Protein AF-K1U0Q7-F1 (afdb_monomer_lite)

pLDDT: mean 71.83, std 17.43, range [23.73, 96.56]

Sequence (225 aa):
GIDSLNDSNLQSLHVEKMANEKNAYIVHLQMDTTHIQRLYTLAKQDGKMKIYAIGKRKHPMIFRNDTLRIADCPKSHSGYYHWHGFTISNYYSIADSMIIKPNYRVAVLTPYFENTAAEPLIYSDRLLVVEYKNRKWVYNNVISNQKYLAGWTPYETLVKPWEDAPDDFLERSDFLLSYSAGMGYKIYYTLGVKAIENELYLTGYKWEEHDSGLLFRKQIIQEYD

Foldseek 3Di:
DPDDPPDPPCPQWDWDDDPPDQQFIKTWGDDDVDTDIQGWRFHDDPQFTFTAADDPDPAQWDDDPLEIDGHVDDPVFQAFDDDLSHTYGSQWDFPAKDDLDVQKIKTKIAGDDDPPDPDDDRDHFIWIWITHPNDIDIHGSPKDNDDDDPPAFQIWYKAAQDPPDPPALSNVASIKGKGWDDDQKIKIKIWGWHDDRPTITTQWMKIWIAGNVNPDIDIDIDGGD

Radius of gyration: 18.74 Å; chains: 1; bounding box: 42×56×53 Å

Organism: NCBI:txid408170

Secondary structure (DSSP, 8-state):
------------EEEEEPTTSTT-EEEEEEETTEEEEE--EEEEETTEEEEE---SS--SEEEETTEEEETT--GGG-SEEEETTEEEETTEEEEEEEEEETTEEEEEEEEP--TT-SSPPP---EEEEEEETTEEEEEEEEE------TT---S-EEEPPPTT--TTTTTT-SEEEEEEE-SSSEEEEEEEEEEETTEEEEEEEEEEEE-TTSS-EEEEEEE--

Structure (mmCIF, N/CA/C/O backbone):
data_AF-K1U0Q7-F1
#
_entry.id   AF-K1U0Q7-F1
#
loop_
_atom_site.group_PDB
_atom_site.id
_atom_site.type_symbol
_atom_site.label_atom_id
_atom_site.label_alt_id
_atom_site.label_comp_id
_atom_site.label_asym_id
_atom_site.label_entity_id
_atom_site.label_seq_id
_atom_site.pdbx_PDB_ins_code
_atom_site.Cartn_x
_atom_site.Cartn_y
_atom_site.Cartn_z
_atom_site.occupancy
_atom_site.B_iso_or_equiv
_atom_site.auth_seq_id
_atom_site.auth_comp_id
_atom_site.auth_asym_id
_atom_site.auth_atom_id
_atom_site.pdbx_PDB_model_num
ATOM 1 N N . GLY A 1 1 ? 20.111 31.101 -33.564 1.00 35.62 1 GLY A N 1
ATOM 2 C CA . GLY A 1 1 ? 19.949 29.694 -33.944 1.00 35.62 1 GLY A CA 1
ATOM 3 C C . GLY A 1 1 ? 20.727 28.859 -32.968 1.00 35.62 1 GLY A C 1
ATOM 4 O O . GLY A 1 1 ? 21.941 28.810 -33.078 1.00 35.62 1 GLY A O 1
ATOM 5 N N . ILE A 1 2 ? 20.040 28.305 -31.977 1.00 26.02 2 ILE A N 1
ATOM 6 C CA . ILE A 1 2 ? 20.445 27.059 -31.335 1.00 26.02 2 ILE A CA 1
ATOM 7 C C . ILE A 1 2 ? 19.192 26.210 -31.444 1.00 26.02 2 ILE A C 1
ATOM 9 O O . ILE A 1 2 ? 18.129 26.594 -30.954 1.00 26.02 2 ILE A O 1
ATOM 13 N N . ASP A 1 3 ? 19.330 25.175 -32.255 1.00 23.73 3 ASP A N 1
ATOM 14 C CA . ASP A 1 3 ? 18.274 24.284 -32.670 1.00 23.73 3 ASP A CA 1
ATOM 15 C C . ASP A 1 3 ? 17.627 23.584 -31.479 1.00 23.73 3 ASP A C 1
ATOM 17 O O . ASP A 1 3 ? 18.260 23.208 -30.493 1.00 23.73 3 ASP A O 1
ATOM 21 N N . SER A 1 4 ? 16.321 23.431 -31.634 1.00 35.56 4 SER A N 1
ATOM 22 C CA . SER A 1 4 ? 15.452 22.476 -30.972 1.00 35.56 4 SER A CA 1
ATOM 23 C C . SER A 1 4 ? 16.155 21.191 -30.515 1.00 35.56 4 SER A C 1
ATOM 25 O O . SER A 1 4 ? 16.484 20.333 -31.328 1.00 35.56 4 SER A O 1
ATOM 27 N N . LEU A 1 5 ? 16.221 21.002 -29.198 1.00 28.33 5 LEU A N 1
ATOM 28 C CA . LEU A 1 5 ? 16.067 19.692 -28.557 1.00 28.33 5 LEU A CA 1
ATOM 29 C C . LEU A 1 5 ? 14.705 19.655 -27.845 1.00 28.33 5 LEU A C 1
ATOM 31 O O . LEU A 1 5 ? 14.578 19.355 -26.663 1.00 28.33 5 LEU A O 1
ATOM 35 N N . ASN A 1 6 ? 13.669 20.003 -28.613 1.00 31.41 6 ASN A N 1
ATOM 36 C CA . ASN A 1 6 ? 12.338 19.441 -28.441 1.00 31.41 6 ASN A CA 1
ATOM 37 C C . ASN A 1 6 ? 12.409 18.005 -28.962 1.00 31.41 6 ASN A C 1
ATOM 39 O O . ASN A 1 6 ? 12.216 17.798 -30.154 1.00 31.41 6 ASN A O 1
ATOM 43 N N . ASP A 1 7 ? 12.726 17.041 -28.100 1.00 28.83 7 ASP A N 1
ATOM 44 C CA . ASP A 1 7 ? 12.350 15.644 -28.356 1.00 28.83 7 ASP A CA 1
ATOM 45 C C . ASP A 1 7 ? 12.360 14.786 -27.081 1.00 28.83 7 ASP A C 1
ATOM 47 O O . ASP A 1 7 ? 12.918 13.693 -27.021 1.00 28.83 7 ASP A O 1
ATOM 51 N N . SER A 1 8 ? 11.701 15.262 -26.021 1.00 34.50 8 SER A N 1
ATOM 52 C CA . SER A 1 8 ? 11.203 14.356 -24.983 1.00 34.50 8 SER A CA 1
ATOM 53 C C . SER A 1 8 ? 9.678 14.285 -25.055 1.00 34.50 8 SER A C 1
ATOM 55 O O . SER A 1 8 ? 8.948 14.857 -24.253 1.00 34.50 8 SER A O 1
ATOM 57 N N . ASN A 1 9 ? 9.178 13.486 -26.003 1.00 38.78 9 ASN A N 1
ATOM 58 C CA . ASN A 1 9 ? 7.791 12.990 -26.044 1.00 38.78 9 ASN A CA 1
ATOM 59 C C . ASN A 1 9 ? 7.430 12.080 -24.842 1.00 38.78 9 ASN A C 1
ATOM 61 O O . ASN A 1 9 ? 6.477 11.307 -24.894 1.00 38.78 9 ASN A O 1
ATOM 65 N N . LEU A 1 10 ? 8.183 12.153 -23.743 1.00 42.28 10 LEU A N 1
ATOM 66 C CA . LEU A 1 10 ? 7.942 11.430 -22.505 1.00 42.28 10 LEU A CA 1
ATOM 67 C C . LEU A 1 10 ? 7.221 12.372 -21.541 1.00 42.28 10 LEU A C 1
ATOM 69 O O . LEU A 1 10 ? 7.814 12.952 -20.630 1.00 42.28 10 LEU A O 1
ATOM 73 N N . GLN A 1 11 ? 5.908 12.521 -21.731 1.00 46.50 11 GLN A N 1
ATOM 74 C CA . GLN A 1 11 ? 5.034 12.900 -20.622 1.00 46.50 11 GLN A CA 1
ATOM 75 C C . GLN A 1 11 ? 5.031 11.722 -19.637 1.00 46.50 11 GLN A C 1
ATOM 77 O O . GLN A 1 11 ? 4.173 10.848 -19.677 1.00 46.50 11 GLN A O 1
ATOM 82 N N . SER A 1 12 ? 6.069 11.653 -18.804 1.00 51.06 12 SER A N 1
ATOM 83 C CA . SER A 1 12 ? 6.354 10.509 -17.937 1.00 51.06 12 SER A CA 1
ATOM 84 C C . SER A 1 12 ? 5.309 10.299 -16.843 1.00 51.06 12 SER A C 1
ATOM 86 O O . SER A 1 12 ? 5.204 9.186 -16.343 1.00 51.06 12 SER A O 1
ATOM 88 N N . LEU A 1 13 ? 4.481 11.303 -16.527 1.00 47.97 13 LEU A N 1
ATOM 89 C CA . LEU A 1 13 ? 3.370 11.192 -15.586 1.00 47.97 13 LEU A CA 1
ATOM 90 C C . LEU A 1 13 ? 2.148 11.979 -16.079 1.00 47.97 13 LEU A C 1
ATOM 92 O O . LEU A 1 13 ? 2.245 13.183 -16.317 1.00 47.97 13 LEU A O 1
ATOM 96 N N . HIS A 1 14 ? 0.995 11.320 -16.176 1.00 54.41 14 HIS A N 1
ATOM 97 C CA . HIS A 1 14 ? -0.295 11.956 -16.457 1.00 54.41 14 HIS A CA 1
ATOM 98 C C . HIS A 1 14 ? -1.361 11.394 -15.517 1.00 54.41 14 HIS A C 1
ATOM 100 O O . HIS A 1 14 ? -1.514 10.181 -15.411 1.00 54.41 14 HIS A O 1
ATOM 106 N N . VAL A 1 15 ? -2.097 12.267 -14.827 1.00 52.25 15 VAL A N 1
ATOM 107 C CA . VAL A 1 15 ? -3.235 11.862 -13.996 1.00 52.25 15 VAL A CA 1
ATOM 108 C C . VAL A 1 15 ? -4.517 12.107 -14.781 1.00 52.25 15 VAL A C 1
ATOM 110 O O . VAL A 1 15 ? -4.960 13.245 -14.923 1.00 52.25 15 VAL A O 1
ATOM 113 N N . GLU A 1 16 ? -5.120 11.038 -15.291 1.00 59.53 16 GLU A N 1
ATOM 114 C CA . GLU A 1 16 ? -6.375 11.107 -16.031 1.00 59.53 16 GLU A CA 1
ATOM 115 C C . GLU A 1 16 ? -7.554 10.944 -15.078 1.00 59.53 16 GLU A C 1
ATOM 117 O O . GLU A 1 16 ? -7.636 9.962 -14.343 1.00 59.53 16 GLU A O 1
ATOM 122 N N . LYS A 1 17 ? -8.519 11.863 -15.109 1.00 57.16 17 LYS A N 1
ATOM 123 C CA . LYS A 1 17 ? -9.823 11.622 -14.483 1.00 57.16 17 LYS A CA 1
ATOM 124 C C . LYS A 1 17 ? -10.652 10.726 -15.404 1.00 57.16 17 LYS A C 1
ATOM 126 O O . LYS A 1 17 ? -10.928 11.110 -16.536 1.00 57.16 17 LYS A O 1
ATOM 131 N N . MET A 1 18 ? -11.114 9.577 -14.915 1.00 52.91 18 MET A N 1
ATOM 132 C CA . MET A 1 18 ? -11.919 8.661 -15.727 1.00 52.91 18 MET A CA 1
ATOM 133 C C . MET A 1 18 ? -13.269 9.297 -16.084 1.00 52.91 18 MET A C 1
ATOM 135 O O . MET A 1 18 ? -14.064 9.626 -15.203 1.00 52.91 18 MET A O 1
ATOM 139 N N . ALA A 1 19 ? -13.556 9.422 -17.382 1.00 47.91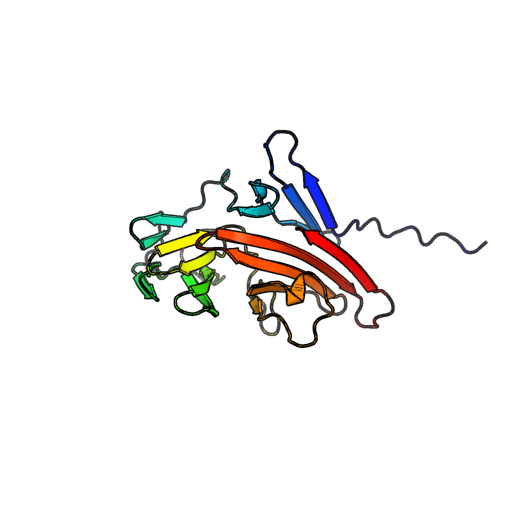 19 ALA A N 1
ATOM 140 C CA . ALA A 1 19 ? -14.749 10.110 -17.889 1.00 47.91 19 ALA A CA 1
ATOM 141 C C . ALA A 1 19 ? -16.085 9.532 -17.372 1.00 47.91 19 ALA A C 1
ATOM 143 O O . ALA A 1 19 ? -17.059 10.267 -17.227 1.00 47.91 19 ALA A O 1
ATOM 144 N N . ASN A 1 20 ? -16.122 8.233 -17.051 1.00 50.88 20 ASN A N 1
ATOM 145 C CA . ASN A 1 20 ? -17.347 7.494 -16.717 1.00 50.88 20 ASN A CA 1
ATOM 146 C C . ASN A 1 20 ? -17.413 7.008 -15.260 1.00 50.88 20 ASN A C 1
ATOM 148 O O . ASN A 1 20 ? -18.291 6.216 -14.916 1.00 50.88 20 ASN A O 1
ATOM 152 N N . GLU A 1 21 ? -16.493 7.448 -14.397 1.00 49.84 21 GLU A N 1
ATOM 153 C CA . GLU A 1 21 ? -16.502 7.091 -12.979 1.00 49.84 21 GLU A CA 1
ATOM 154 C C . GLU A 1 21 ? -16.437 8.331 -12.097 1.00 49.84 21 GLU A C 1
ATOM 156 O O . GLU A 1 21 ? -15.541 9.172 -12.199 1.00 49.84 21 GLU A O 1
ATOM 161 N N . LYS A 1 22 ? -17.414 8.444 -11.194 1.00 49.00 22 LYS A N 1
ATOM 162 C CA . LYS A 1 22 ? -17.439 9.518 -10.210 1.00 49.00 22 LYS A CA 1
ATOM 163 C C . LYS A 1 22 ? -16.261 9.307 -9.259 1.00 49.00 22 LYS A C 1
ATOM 165 O O . LYS A 1 22 ? -16.305 8.416 -8.420 1.00 49.00 22 LYS A O 1
ATOM 170 N N . ASN A 1 23 ? -15.251 10.166 -9.381 1.00 53.34 23 ASN A N 1
ATOM 171 C CA . ASN A 1 23 ? -14.068 10.212 -8.521 1.00 53.34 23 ASN A CA 1
ATOM 172 C C . ASN A 1 23 ? -13.065 9.056 -8.721 1.00 53.34 23 ASN A C 1
ATOM 174 O O . ASN A 1 23 ? -12.490 8.584 -7.747 1.00 53.34 23 ASN A O 1
ATOM 178 N N . ALA A 1 24 ? -12.844 8.600 -9.957 1.00 49.47 24 ALA A N 1
ATOM 179 C CA . ALA A 1 24 ? -11.727 7.704 -10.270 1.00 49.47 24 ALA A CA 1
ATOM 180 C C . ALA A 1 24 ? -10.663 8.429 -11.103 1.00 49.47 24 ALA A C 1
ATOM 182 O O . ALA A 1 24 ? -10.991 9.202 -12.010 1.00 49.47 24 ALA A O 1
ATOM 183 N N . TYR A 1 25 ? -9.397 8.166 -10.786 1.00 55.91 25 TYR A N 1
ATOM 184 C CA . TYR A 1 25 ? -8.238 8.727 -11.472 1.00 55.91 25 TYR A CA 1
ATOM 185 C C . TYR A 1 25 ? -7.301 7.592 -11.907 1.00 55.91 25 TYR A C 1
ATOM 187 O O . TYR A 1 25 ? -7.254 6.541 -11.273 1.00 55.91 25 TYR A O 1
ATOM 195 N N . ILE A 1 26 ? -6.574 7.786 -13.002 1.00 55.12 26 ILE A N 1
ATOM 196 C CA . ILE A 1 26 ? -5.540 6.873 -13.493 1.00 55.12 26 ILE A CA 1
ATOM 197 C C . ILE A 1 26 ? -4.227 7.631 -13.479 1.00 55.12 26 ILE A C 1
ATOM 199 O O . ILE A 1 26 ? -4.137 8.713 -14.048 1.00 55.12 26 ILE A O 1
ATOM 203 N N . VAL A 1 27 ? -3.202 7.060 -12.856 1.00 55.34 27 VAL A N 1
ATOM 204 C CA . VAL A 1 27 ? -1.846 7.594 -12.920 1.00 55.34 27 VAL A CA 1
ATOM 205 C C . VAL A 1 27 ? -1.110 6.850 -14.033 1.00 55.34 27 VAL A C 1
ATOM 207 O O . VAL A 1 27 ? -0.694 5.701 -13.899 1.00 55.34 27 VAL A O 1
ATOM 210 N N . HIS A 1 28 ? -0.981 7.490 -15.183 1.00 52.41 28 HIS A N 1
ATOM 211 C CA . HIS A 1 28 ? -0.201 6.990 -16.304 1.00 52.41 28 HIS A CA 1
ATOM 212 C C . HIS A 1 28 ? 1.269 7.292 -16.047 1.00 52.41 28 HIS A C 1
ATOM 214 O O . HIS A 1 28 ? 1.620 8.454 -15.868 1.00 52.41 28 HIS A O 1
ATOM 220 N N . LEU A 1 29 ? 2.114 6.264 -16.044 1.00 51.25 29 LEU A N 1
ATOM 221 C CA . LEU A 1 29 ? 3.563 6.379 -15.938 1.00 51.25 29 LEU A CA 1
ATOM 222 C C . LEU A 1 29 ? 4.184 5.902 -17.255 1.00 51.25 29 LEU A C 1
ATOM 224 O O . LEU A 1 29 ? 4.090 4.729 -17.598 1.00 51.25 29 LEU A O 1
ATOM 228 N N . GLN A 1 30 ? 4.839 6.772 -18.013 1.00 45.97 30 GLN A N 1
ATOM 229 C CA . GLN A 1 30 ? 5.584 6.332 -19.195 1.00 45.97 30 GLN A CA 1
ATOM 230 C C . GLN A 1 30 ? 7.070 6.247 -18.858 1.00 45.97 30 GLN A C 1
ATOM 232 O O . GLN A 1 30 ? 7.735 7.268 -18.697 1.00 45.97 30 GLN A O 1
ATOM 237 N N . MET A 1 31 ? 7.574 5.018 -18.739 1.00 46.53 31 MET A N 1
ATOM 238 C CA . MET A 1 31 ? 9.003 4.740 -18.643 1.00 46.53 31 MET A CA 1
ATOM 239 C C . MET A 1 31 ? 9.456 4.366 -20.051 1.00 46.53 31 MET A C 1
ATOM 241 O O . MET A 1 31 ? 9.052 3.321 -20.533 1.00 46.53 31 MET A O 1
ATOM 245 N N . ASP A 1 32 ? 10.232 5.206 -20.738 1.00 50.44 32 ASP A N 1
ATOM 246 C CA . ASP A 1 32 ? 10.725 4.923 -22.100 1.00 50.44 32 ASP A CA 1
ATOM 247 C C . ASP A 1 32 ? 9.620 4.566 -23.142 1.00 50.44 32 ASP A C 1
ATOM 249 O O . ASP A 1 32 ? 8.553 5.187 -23.190 1.00 50.44 32 ASP A O 1
ATOM 253 N N . THR A 1 33 ? 9.874 3.592 -24.023 1.00 43.25 33 THR A N 1
ATOM 254 C CA . THR A 1 33 ? 8.873 2.969 -24.910 1.00 43.25 33 THR A CA 1
ATOM 255 C C . THR A 1 33 ? 7.816 2.145 -24.158 1.00 43.25 33 THR A C 1
ATOM 257 O O . THR A 1 33 ? 6.810 1.745 -24.745 1.00 43.25 33 THR A O 1
ATOM 260 N N . THR A 1 34 ? 8.023 1.889 -22.865 1.00 40.72 34 THR A N 1
ATOM 261 C CA . THR A 1 34 ? 7.172 1.053 -22.017 1.00 40.72 34 THR A CA 1
ATOM 262 C C . THR A 1 34 ? 6.152 1.905 -21.255 1.00 40.72 34 THR A C 1
ATOM 264 O O . THR A 1 34 ? 6.418 2.504 -20.212 1.00 40.72 34 THR A O 1
ATOM 267 N N . HIS A 1 35 ? 4.914 1.942 -21.746 1.00 47.19 35 HIS A N 1
ATOM 268 C CA . HIS A 1 35 ? 3.831 2.606 -21.023 1.00 47.19 35 HIS A CA 1
ATOM 269 C C . HIS A 1 35 ? 3.361 1.745 -19.838 1.00 47.19 35 HIS A C 1
ATOM 271 O O . HIS A 1 35 ? 2.817 0.653 -20.012 1.00 47.19 35 HIS A O 1
ATOM 277 N N . ILE A 1 36 ? 3.554 2.247 -18.622 1.00 49.25 36 ILE A N 1
ATOM 278 C CA . ILE A 1 36 ? 3.149 1.617 -17.369 1.00 49.25 36 ILE A CA 1
ATOM 279 C C . ILE A 1 36 ? 1.944 2.373 -16.803 1.00 49.25 36 ILE A C 1
ATOM 281 O O . ILE A 1 36 ? 2.046 3.474 -16.282 1.00 49.25 36 ILE A O 1
ATOM 285 N N . GLN A 1 37 ? 0.765 1.766 -16.829 1.00 47.22 37 GLN A N 1
ATOM 286 C CA . GLN A 1 37 ? -0.403 2.358 -16.172 1.00 47.22 37 GLN A CA 1
ATOM 287 C C . GLN A 1 37 ? -0.454 1.916 -14.708 1.00 47.22 37 GLN A C 1
ATOM 289 O O . GLN A 1 37 ? -0.397 0.719 -14.406 1.00 47.22 37 GLN A O 1
ATOM 294 N N . ARG A 1 38 ? -0.543 2.884 -13.792 1.00 55.19 38 ARG A N 1
ATOM 295 C CA . ARG A 1 38 ? -0.765 2.663 -12.360 1.00 55.19 38 ARG A CA 1
ATOM 296 C C . ARG A 1 38 ? -2.143 3.195 -11.994 1.00 55.19 38 ARG A C 1
ATOM 298 O O . ARG A 1 38 ? -2.456 4.373 -12.121 1.00 55.19 38 ARG A O 1
ATOM 305 N N . LEU A 1 39 ? -3.010 2.288 -11.581 1.00 46.75 39 LEU A N 1
ATOM 306 C CA . LEU A 1 39 ? -4.408 2.596 -11.340 1.00 46.75 39 LEU A CA 1
ATOM 307 C C . LEU A 1 39 ? -4.589 2.838 -9.832 1.00 46.75 39 LEU A C 1
ATOM 309 O O . LEU A 1 39 ? -4.725 1.883 -9.075 1.00 46.75 39 LEU A O 1
ATOM 313 N N . TYR A 1 40 ? -4.576 4.101 -9.399 1.00 53.91 40 TYR A N 1
ATOM 314 C CA . TYR A 1 40 ? -4.919 4.494 -8.027 1.00 53.91 40 TYR A CA 1
ATOM 315 C C . TYR A 1 40 ? -6.283 5.187 -8.036 1.00 53.91 40 TYR A C 1
ATOM 317 O O . TYR A 1 40 ? -6.398 6.265 -8.615 1.00 53.91 40 TYR A O 1
ATOM 325 N N . THR A 1 41 ? -7.313 4.640 -7.375 1.00 54.81 41 THR A N 1
ATOM 326 C CA . THR A 1 41 ? -8.570 5.396 -7.246 1.00 54.81 41 THR A CA 1
ATOM 327 C C . THR A 1 41 ? -8.452 6.298 -6.053 1.00 54.81 41 THR A C 1
ATOM 329 O O . THR A 1 41 ? -8.434 5.865 -4.902 1.00 54.81 41 THR A O 1
ATOM 332 N N . LEU A 1 42 ? -8.403 7.582 -6.361 1.00 60.81 42 LEU A N 1
ATOM 333 C CA . LEU A 1 42 ? -8.485 8.631 -5.377 1.00 60.81 42 LEU A CA 1
ATOM 334 C C . LEU A 1 42 ? -9.901 9.172 -5.431 1.00 60.81 42 LEU A C 1
ATOM 336 O O . LEU A 1 42 ? -10.256 9.837 -6.400 1.00 60.81 42 LEU A O 1
ATOM 340 N N . ALA A 1 43 ? -10.712 8.907 -4.411 1.00 59.69 43 ALA A N 1
ATOM 341 C CA . ALA A 1 43 ? -12.021 9.539 -4.343 1.00 59.69 43 ALA A CA 1
ATOM 342 C C . ALA A 1 43 ? -12.066 10.592 -3.248 1.00 59.69 43 ALA A C 1
ATOM 344 O O . ALA A 1 43 ? -11.621 10.381 -2.120 1.00 59.69 43 ALA A O 1
ATOM 345 N N . LYS A 1 44 ? -12.604 11.755 -3.617 1.00 59.50 44 LYS A N 1
ATOM 346 C CA . LYS A 1 44 ? -12.850 12.839 -2.680 1.00 59.50 44 LYS A CA 1
ATOM 347 C C . LYS A 1 44 ? -14.077 12.484 -1.846 1.00 59.50 44 LYS A C 1
ATOM 349 O O . LYS A 1 44 ? -15.173 12.359 -2.399 1.00 59.50 44 LYS A O 1
ATOM 354 N N . GLN A 1 45 ? -13.896 12.341 -0.540 1.00 55.66 45 GLN A N 1
ATOM 355 C CA . GLN A 1 45 ? -14.977 12.177 0.425 1.00 55.66 45 GLN A CA 1
ATOM 356 C C . GLN A 1 45 ? -14.810 13.226 1.525 1.00 55.66 45 GLN A C 1
ATOM 358 O O . GLN A 1 45 ? -13.724 13.377 2.077 1.00 55.66 45 GLN A O 1
ATOM 363 N N . ASP A 1 46 ? -15.877 13.977 1.806 1.00 60.19 46 ASP A N 1
ATOM 364 C CA . ASP A 1 46 ? -15.911 14.997 2.865 1.00 60.19 46 ASP A CA 1
ATOM 365 C C . ASP A 1 46 ? -14.769 16.026 2.770 1.00 60.19 46 ASP A C 1
ATOM 367 O O . ASP A 1 46 ? -14.184 16.444 3.762 1.00 60.19 46 ASP A O 1
ATOM 371 N N . GLY A 1 47 ? -14.421 16.422 1.541 1.00 61.94 47 GLY A N 1
ATOM 372 C CA . GLY A 1 47 ? -13.348 17.384 1.283 1.00 61.94 47 GLY A CA 1
ATOM 373 C C . GLY A 1 47 ? -11.950 16.774 1.154 1.00 61.94 47 GLY A C 1
ATOM 374 O O . GLY A 1 47 ? -11.096 17.433 0.571 1.00 61.94 47 GLY A O 1
ATOM 375 N N . LYS A 1 48 ? -11.745 15.517 1.569 1.00 64.44 48 LYS A N 1
ATOM 376 C CA . LYS A 1 48 ? -10.427 14.864 1.628 1.00 64.44 48 LYS A CA 1
ATOM 377 C C . LYS A 1 48 ? -10.255 13.790 0.564 1.00 64.44 48 LYS A C 1
ATOM 379 O O . LYS A 1 48 ? -11.214 13.104 0.201 1.00 64.44 48 LYS A O 1
ATOM 384 N N . MET A 1 49 ? -9.028 13.610 0.082 1.00 69.31 49 MET A N 1
ATOM 385 C CA . MET A 1 49 ? -8.709 12.539 -0.863 1.00 69.31 49 MET A CA 1
ATOM 386 C C . MET A 1 49 ? -8.467 11.230 -0.117 1.00 69.31 49 MET A C 1
ATOM 388 O O . MET A 1 49 ? -7.536 11.114 0.676 1.00 69.31 49 MET A O 1
ATOM 392 N N . LYS A 1 50 ? -9.299 10.225 -0.382 1.00 66.69 50 LYS A N 1
ATOM 393 C CA . LYS A 1 50 ? -9.136 8.872 0.155 1.00 66.69 50 LYS A CA 1
ATOM 394 C C . LYS A 1 50 ? -8.484 7.960 -0.868 1.00 66.69 50 LYS A C 1
ATOM 396 O O . LYS A 1 50 ? -8.797 8.027 -2.059 1.00 66.69 50 LYS A O 1
ATOM 401 N N . ILE A 1 51 ? -7.624 7.076 -0.376 1.00 66.44 51 ILE A N 1
ATOM 402 C CA . ILE A 1 51 ? -7.066 5.983 -1.169 1.00 66.44 51 ILE A CA 1
ATOM 403 C C . ILE A 1 51 ? -8.097 4.860 -1.181 1.00 66.44 51 ILE A C 1
ATOM 405 O O . ILE A 1 51 ? -8.361 4.248 -0.145 1.00 66.44 51 ILE A O 1
ATOM 409 N N . TYR A 1 52 ? -8.667 4.569 -2.346 1.00 60.72 52 TYR A N 1
ATOM 410 C CA . TYR A 1 52 ? -9.519 3.402 -2.520 1.00 60.72 52 TYR A CA 1
ATOM 411 C C . TYR A 1 52 ? -8.830 2.338 -3.359 1.00 60.72 52 TYR A C 1
ATOM 413 O O . TYR A 1 52 ? -8.171 2.600 -4.365 1.00 60.72 52 TYR A O 1
ATOM 421 N N . ALA A 1 53 ? -9.098 1.102 -2.960 1.00 53.12 53 ALA A N 1
ATOM 422 C CA . ALA A 1 53 ? -8.980 -0.060 -3.809 1.00 53.12 53 ALA A CA 1
ATOM 423 C C . ALA A 1 53 ? -9.810 0.112 -5.090 1.00 53.12 53 ALA A C 1
ATOM 425 O O . ALA A 1 53 ? -11.014 0.369 -5.025 1.00 53.12 53 ALA A O 1
ATOM 426 N N . ILE A 1 54 ? -9.197 -0.091 -6.256 1.00 41.66 54 ILE A N 1
ATOM 427 C CA . ILE A 1 54 ? -9.962 -0.216 -7.501 1.00 41.66 54 ILE A CA 1
ATOM 428 C C . ILE A 1 54 ? -10.496 -1.626 -7.631 1.00 41.66 54 ILE A C 1
ATOM 430 O O . ILE A 1 54 ? -9.739 -2.594 -7.561 1.00 41.66 54 ILE A O 1
ATOM 434 N N . GLY A 1 55 ? -11.793 -1.727 -7.910 1.00 41.44 55 GLY A N 1
ATOM 435 C CA . GLY A 1 55 ? -12.437 -2.963 -8.317 1.00 41.44 55 GLY A CA 1
ATOM 436 C C . GLY A 1 55 ? -13.317 -2.765 -9.545 1.00 41.44 55 GLY A C 1
ATOM 437 O O . GLY A 1 55 ? -14.518 -2.559 -9.416 1.00 41.44 55 GLY A O 1
ATOM 438 N N . LYS A 1 56 ? -12.741 -2.917 -10.743 1.00 40.28 56 LYS A N 1
ATOM 439 C CA . LYS A 1 56 ? -13.487 -3.438 -11.909 1.00 40.28 56 LYS A CA 1
ATOM 440 C C . LYS A 1 56 ? -12.869 -4.693 -12.522 1.00 40.28 56 LYS A C 1
ATOM 442 O O . LYS A 1 56 ? -13.521 -5.356 -13.323 1.00 40.28 56 LYS A O 1
ATOM 447 N N . ARG A 1 57 ? -11.655 -5.080 -12.117 1.00 50.22 57 ARG A N 1
ATOM 448 C CA . ARG A 1 57 ? -11.110 -6.408 -12.419 1.00 50.22 57 ARG A CA 1
ATOM 449 C C . ARG A 1 57 ? -11.451 -7.344 -11.265 1.00 50.22 57 ARG A C 1
ATOM 451 O O . ARG A 1 57 ? -11.283 -6.986 -10.103 1.00 50.22 57 ARG A O 1
ATOM 458 N N . LYS A 1 58 ? -11.963 -8.537 -11.579 1.00 55.94 58 LYS A N 1
ATOM 459 C CA . LYS A 1 58 ? -12.067 -9.617 -10.593 1.00 55.94 58 LYS A CA 1
ATOM 460 C C . LYS A 1 58 ? -10.644 -10.025 -10.223 1.00 55.94 58 LYS A C 1
ATOM 462 O O . LYS A 1 58 ? -9.994 -10.727 -10.990 1.00 55.94 58 LYS A O 1
ATOM 467 N N . HIS A 1 59 ? -10.166 -9.545 -9.082 1.00 69.31 59 HIS A N 1
ATOM 468 C CA . HIS A 1 59 ? -8.931 -10.039 -8.493 1.00 69.31 59 HIS A CA 1
ATOM 469 C C . HIS A 1 59 ? -9.224 -11.374 -7.794 1.00 69.31 59 HIS A C 1
ATOM 471 O O . HIS A 1 59 ? -10.317 -11.554 -7.252 1.00 69.31 59 HIS A O 1
ATOM 477 N N . PRO A 1 60 ? -8.276 -12.319 -7.798 1.00 80.12 60 PRO A N 1
ATOM 478 C CA . PRO A 1 60 ? -8.462 -13.625 -7.172 1.00 80.12 60 PRO A CA 1
ATOM 479 C C . PRO A 1 60 ? -8.481 -13.531 -5.638 1.00 80.12 60 PRO A C 1
ATOM 481 O O . PRO A 1 60 ? -8.900 -14.465 -4.962 1.00 80.12 60 PRO A O 1
ATOM 484 N N . MET A 1 61 ? -8.049 -12.405 -5.069 1.00 86.44 61 MET A N 1
ATOM 485 C CA . MET A 1 61 ? -8.063 -12.165 -3.632 1.00 86.44 61 MET A CA 1
ATOM 486 C C . MET A 1 61 ? -9.482 -11.964 -3.086 1.00 86.44 61 MET A C 1
ATOM 488 O O . MET A 1 61 ? -10.276 -11.194 -3.625 1.00 86.44 61 MET A O 1
ATOM 492 N N . ILE A 1 62 ? -9.779 -12.631 -1.969 1.00 88.50 62 ILE A N 1
ATOM 493 C CA . ILE A 1 62 ? -11.026 -12.489 -1.215 1.00 88.50 62 ILE A CA 1
ATOM 494 C C . ILE A 1 62 ? -10.677 -12.268 0.259 1.00 88.50 62 ILE A C 1
ATOM 496 O O . ILE A 1 62 ? -10.013 -13.100 0.876 1.00 88.50 62 ILE A O 1
ATOM 500 N N . PHE A 1 63 ? -11.190 -11.191 0.853 1.00 89.44 63 PHE A N 1
ATOM 501 C CA . PHE A 1 63 ? -11.084 -10.936 2.289 1.00 89.44 63 PHE A CA 1
ATOM 502 C C . PHE A 1 63 ? -12.449 -11.100 2.968 1.00 89.44 63 PHE A C 1
ATOM 504 O O . PHE A 1 63 ? -13.414 -10.428 2.605 1.00 89.44 63 PHE A O 1
ATOM 511 N N . ARG A 1 64 ? -12.558 -12.022 3.933 1.00 89.25 64 ARG A N 1
ATOM 512 C CA . ARG A 1 64 ? -13.798 -12.261 4.694 1.00 89.25 64 ARG A CA 1
ATOM 513 C C . ARG A 1 64 ? -13.483 -12.821 6.074 1.00 89.25 64 ARG A C 1
ATOM 515 O O . ARG A 1 64 ? -12.718 -13.775 6.162 1.00 89.25 64 ARG A O 1
ATOM 522 N N . ASN A 1 65 ? -14.147 -12.302 7.110 1.00 88.56 65 ASN A N 1
ATOM 523 C CA . ASN A 1 65 ? -13.990 -12.747 8.503 1.00 88.56 65 ASN A CA 1
ATOM 524 C C . ASN A 1 65 ? -12.507 -12.835 8.896 1.00 88.56 65 ASN A C 1
ATOM 526 O O . ASN A 1 65 ? -12.026 -13.895 9.286 1.00 88.56 65 ASN A O 1
ATOM 530 N N . ASP A 1 66 ? -11.769 -11.748 8.668 1.00 91.62 66 ASP A N 1
ATOM 531 C CA . ASP A 1 66 ? -10.332 -11.628 8.950 1.00 91.62 66 ASP A CA 1
ATOM 532 C C . ASP A 1 66 ? -9.411 -12.570 8.159 1.00 91.62 66 ASP A C 1
ATOM 534 O O . ASP A 1 66 ? -8.192 -12.550 8.334 1.00 91.62 66 ASP A O 1
ATOM 538 N N . THR A 1 67 ? -9.980 -13.362 7.248 1.00 94.19 67 THR A N 1
ATOM 539 C CA . THR A 1 67 ? -9.250 -14.308 6.414 1.00 94.19 67 THR A CA 1
ATOM 540 C C . THR A 1 67 ? -9.040 -13.740 5.019 1.00 94.19 67 THR A C 1
ATOM 542 O O . THR A 1 67 ? -10.005 -13.479 4.292 1.00 94.19 67 THR A O 1
ATOM 545 N N . LEU A 1 68 ? -7.776 -13.594 4.632 1.00 93.62 68 LEU A N 1
ATOM 546 C CA . LEU A 1 68 ? -7.338 -13.256 3.286 1.00 93.62 68 LEU A CA 1
ATOM 547 C C . LEU A 1 68 ? -7.028 -14.545 2.517 1.00 93.62 68 LEU A C 1
ATOM 549 O O . LEU A 1 68 ? -6.065 -15.244 2.832 1.00 93.62 68 LEU A O 1
ATOM 553 N N . ARG A 1 69 ? -7.830 -14.859 1.498 1.00 92.31 69 ARG A N 1
ATOM 554 C CA . ARG A 1 69 ? -7.662 -16.048 0.648 1.00 92.31 69 ARG A CA 1
ATOM 555 C C . ARG A 1 69 ? -7.438 -15.664 -0.811 1.00 92.31 69 ARG A C 1
ATOM 557 O O . ARG A 1 69 ? -7.835 -14.584 -1.239 1.00 92.31 69 ARG A O 1
ATOM 564 N N . ILE A 1 70 ? -6.882 -16.598 -1.571 1.00 89.06 70 ILE A N 1
ATOM 565 C CA . ILE A 1 70 ? -6.806 -16.550 -3.030 1.00 89.06 70 ILE A CA 1
ATOM 566 C C . ILE A 1 70 ? -7.773 -17.596 -3.596 1.00 89.06 70 ILE A C 1
ATOM 568 O O . ILE A 1 70 ? -7.737 -18.761 -3.195 1.00 89.06 70 ILE A O 1
ATOM 572 N N . ALA A 1 71 ? -8.670 -17.176 -4.486 1.00 87.00 71 ALA A N 1
ATOM 573 C CA . ALA A 1 71 ? -9.505 -18.069 -5.278 1.00 87.00 71 ALA A CA 1
ATOM 574 C C . ALA A 1 71 ? -8.611 -18.963 -6.142 1.00 87.00 71 ALA A C 1
ATOM 576 O O . ALA A 1 71 ? -7.640 -18.482 -6.716 1.00 87.00 71 ALA A O 1
ATOM 577 N N . ASP A 1 72 ? -8.934 -20.255 -6.190 1.00 85.25 72 ASP A N 1
ATOM 578 C CA . ASP A 1 72 ? -8.194 -21.272 -6.944 1.00 85.25 72 ASP A CA 1
ATOM 579 C C . ASP A 1 72 ? -6.702 -21.400 -6.572 1.00 85.25 72 ASP A C 1
ATOM 581 O O . ASP A 1 72 ? -5.910 -21.858 -7.388 1.00 85.25 72 ASP A O 1
ATOM 585 N N . CYS A 1 73 ? -6.323 -21.030 -5.335 1.00 85.94 73 CYS A N 1
ATOM 586 C CA . CYS A 1 73 ? -4.934 -21.024 -4.849 1.00 85.94 73 CYS A CA 1
ATOM 587 C C . CYS A 1 73 ? -4.158 -22.308 -5.224 1.00 85.94 73 CYS A C 1
ATOM 589 O O . CYS A 1 73 ? -4.660 -23.407 -4.949 1.00 85.94 73 CYS A O 1
ATOM 591 N N . PRO A 1 74 ? -2.933 -22.203 -5.785 1.00 84.44 74 PRO A N 1
ATOM 592 C CA . PRO A 1 74 ? -2.144 -23.369 -6.168 1.00 84.44 74 PRO A CA 1
ATOM 593 C C . PRO A 1 74 ? -1.860 -24.277 -4.968 1.00 84.44 74 PRO A C 1
ATOM 595 O O . PRO A 1 74 ? -1.670 -23.805 -3.843 1.00 84.44 74 PRO A O 1
ATOM 598 N N . LYS A 1 75 ? -1.800 -25.596 -5.190 1.00 85.69 75 LYS A N 1
ATOM 599 C CA . LYS A 1 75 ? -1.615 -26.574 -4.099 1.00 85.69 75 LYS A CA 1
ATOM 600 C C . LYS A 1 75 ? -0.295 -26.361 -3.368 1.00 85.69 75 LYS A C 1
ATOM 602 O O . LYS A 1 75 ? -0.255 -26.495 -2.142 1.00 85.69 75 LYS A O 1
ATOM 607 N N . SER A 1 76 ? 0.737 -25.968 -4.115 1.00 84.12 76 SER A N 1
ATOM 608 C CA . SER A 1 76 ? 2.056 -25.576 -3.601 1.00 84.12 76 SER A CA 1
ATOM 609 C C . SER A 1 76 ? 2.008 -24.456 -2.551 1.00 84.12 76 SER A C 1
ATOM 611 O O . SER A 1 76 ? 2.896 -24.379 -1.710 1.00 84.12 76 SER A O 1
ATOM 613 N N . HIS A 1 77 ? 0.951 -23.639 -2.554 1.00 85.44 77 HIS A N 1
ATOM 614 C CA . HIS A 1 77 ? 0.744 -22.500 -1.652 1.00 85.44 77 HIS A CA 1
ATOM 615 C C . HIS A 1 77 ? -0.546 -22.637 -0.834 1.00 85.44 77 HIS A C 1
ATOM 617 O O . HIS A 1 77 ? -1.117 -21.653 -0.353 1.00 85.44 77 HIS A O 1
ATOM 623 N N . SER A 1 78 ? -1.041 -23.866 -0.687 1.00 87.00 78 SER A N 1
ATOM 624 C CA . SER A 1 78 ? -2.211 -24.133 0.139 1.00 87.00 78 SER A CA 1
ATOM 625 C C . SER A 1 78 ? -1.930 -23.845 1.619 1.00 87.00 78 SER A C 1
ATOM 627 O O . SER A 1 78 ? -0.799 -23.923 2.105 1.00 87.00 78 SER A O 1
ATOM 629 N N . GLY A 1 79 ? -2.987 -23.485 2.346 1.00 93.44 79 GLY A N 1
ATOM 630 C CA . GLY A 1 79 ? -2.913 -23.161 3.767 1.00 93.44 79 GLY A CA 1
ATOM 631 C C . GLY A 1 79 ? -2.798 -21.668 4.065 1.00 93.44 79 GLY A C 1
ATOM 632 O O . GLY A 1 79 ? -2.922 -20.807 3.187 1.00 93.44 79 GLY A O 1
ATOM 633 N N . TYR A 1 80 ? -2.630 -21.388 5.354 1.00 96.56 80 TYR A N 1
ATOM 634 C CA . TYR A 1 80 ? -2.678 -20.048 5.917 1.00 96.56 80 TYR A CA 1
ATOM 635 C C . TYR A 1 80 ? -1.677 -19.905 7.062 1.00 96.56 80 TYR A C 1
ATOM 637 O O . TYR A 1 80 ? -1.419 -20.866 7.790 1.00 96.56 80 TYR A O 1
ATOM 645 N N . TYR A 1 81 ? -1.212 -18.680 7.277 1.00 96.38 81 TYR A N 1
ATOM 646 C CA . TYR A 1 81 ? -0.489 -18.262 8.471 1.00 96.38 81 TYR A CA 1
ATOM 647 C C . TYR A 1 81 ? -1.246 -17.142 9.191 1.00 96.38 81 TYR A C 1
ATOM 649 O O . TYR A 1 81 ? -2.159 -16.526 8.643 1.00 96.38 81 TYR A O 1
ATOM 657 N N . HIS A 1 82 ? -0.883 -16.886 10.445 1.00 95.38 82 HIS A N 1
ATOM 658 C CA . HIS A 1 82 ? -1.507 -15.841 11.252 1.00 95.38 82 HIS A CA 1
ATOM 659 C C . HIS A 1 82 ? -0.580 -14.641 11.387 1.00 95.38 82 HIS A C 1
ATOM 661 O O . HIS A 1 82 ? 0.606 -14.794 11.675 1.00 95.38 82 HIS A O 1
ATOM 667 N N . TRP A 1 83 ? -1.136 -13.444 11.232 1.00 93.50 83 TRP A N 1
ATOM 668 C CA . TRP A 1 83 ? -0.430 -12.193 11.484 1.00 93.50 83 TRP A CA 1
ATOM 669 C C . TRP A 1 83 ? -1.396 -11.178 12.082 1.00 93.50 83 TRP A C 1
ATOM 671 O O . TRP A 1 83 ? -2.354 -10.797 11.427 1.00 93.50 83 TRP A O 1
ATOM 681 N N . HIS A 1 84 ? -1.171 -10.769 13.333 1.00 87.94 84 HIS A N 1
ATOM 682 C CA . HIS A 1 84 ? -1.946 -9.724 14.022 1.00 87.94 84 HIS A CA 1
ATOM 683 C C . HIS A 1 84 ? -3.463 -9.758 13.755 1.00 87.94 84 HIS A C 1
ATOM 685 O O . HIS A 1 84 ? -4.057 -8.864 13.159 1.00 87.94 84 HIS A O 1
ATOM 691 N N . GLY A 1 85 ? -4.097 -10.858 14.167 1.00 85.44 85 GLY A N 1
ATOM 692 C CA . GLY A 1 85 ? -5.534 -11.065 14.007 1.00 85.44 85 GLY A CA 1
ATOM 693 C C . GLY A 1 85 ? -5.994 -11.357 12.573 1.00 85.44 85 GLY A C 1
ATOM 694 O O . GLY A 1 85 ? -7.164 -11.686 12.402 1.00 85.44 85 GLY A O 1
ATOM 695 N N . PHE A 1 86 ? -5.127 -11.269 11.563 1.00 93.88 86 PHE A N 1
ATOM 696 C CA . PHE A 1 86 ? -5.389 -11.789 10.224 1.00 93.88 86 PHE A CA 1
ATOM 697 C C . PHE A 1 86 ? -5.036 -13.273 10.133 1.00 93.88 86 PHE A C 1
ATOM 699 O O . PHE A 1 86 ? -4.032 -13.728 10.689 1.00 93.88 86 PHE A O 1
ATOM 706 N N . THR A 1 87 ? -5.818 -13.993 9.335 1.00 96.38 87 THR A N 1
ATOM 707 C CA . THR A 1 87 ? -5.457 -15.298 8.774 1.00 96.38 87 THR A CA 1
ATOM 708 C C . THR A 1 87 ? -5.149 -15.088 7.291 1.00 96.38 87 THR A C 1
ATOM 710 O O . THR A 1 87 ? -6.034 -14.735 6.514 1.00 96.38 87 THR A O 1
ATOM 713 N N . ILE A 1 88 ? -3.894 -15.245 6.881 1.00 96.12 88 ILE A N 1
ATOM 714 C CA . ILE A 1 88 ? -3.403 -14.873 5.549 1.00 96.12 88 ILE A CA 1
ATOM 715 C C . ILE A 1 88 ? -3.017 -16.123 4.769 1.00 96.12 88 ILE A C 1
ATOM 717 O O . ILE A 1 88 ? -2.326 -16.989 5.292 1.00 96.12 88 ILE A O 1
ATOM 721 N N . SER A 1 89 ? -3.469 -16.231 3.520 1.00 94.94 89 SER A N 1
ATOM 722 C CA . SER A 1 89 ? -3.068 -17.312 2.618 1.00 94.94 89 SER A CA 1
ATOM 723 C C . SER A 1 89 ? -1.553 -17.336 2.434 1.00 94.94 89 SER A C 1
ATOM 725 O O . SER A 1 89 ? -0.946 -16.294 2.196 1.00 94.94 89 SER A O 1
ATOM 727 N N . ASN A 1 90 ? -0.969 -18.537 2.440 1.00 92.88 90 ASN A N 1
ATOM 728 C CA . ASN A 1 90 ? 0.459 -18.754 2.170 1.00 92.88 90 ASN A CA 1
ATOM 729 C C . ASN A 1 90 ? 0.905 -18.265 0.777 1.00 92.88 90 ASN A C 1
ATOM 731 O O . ASN A 1 90 ? 2.098 -18.204 0.500 1.00 92.88 90 ASN A O 1
ATOM 735 N N . TYR A 1 91 ? -0.037 -17.899 -0.099 1.00 90.25 91 TYR A N 1
ATOM 736 C CA . TYR A 1 91 ? 0.256 -17.242 -1.371 1.00 90.25 91 TYR A CA 1
ATOM 737 C C . TYR A 1 91 ? 0.823 -15.824 -1.214 1.00 90.25 91 TYR A C 1
ATOM 739 O O . TYR A 1 91 ? 1.409 -15.285 -2.150 1.00 90.25 91 TYR A O 1
ATOM 747 N N . TYR A 1 92 ? 0.624 -15.205 -0.052 1.00 90.12 92 TYR A N 1
ATOM 748 C CA . TYR A 1 92 ? 1.182 -13.906 0.289 1.00 90.12 92 TYR A CA 1
ATOM 749 C C . TYR A 1 92 ? 2.304 -14.051 1.309 1.00 90.12 92 TYR A C 1
ATOM 751 O O . TYR A 1 92 ? 2.262 -14.911 2.184 1.00 90.12 92 TYR A O 1
ATOM 759 N N . SER A 1 93 ? 3.276 -13.151 1.238 1.00 89.06 93 SER A N 1
ATOM 760 C CA . SER A 1 93 ? 4.245 -12.917 2.302 1.00 89.06 93 SER A CA 1
ATOM 761 C C . SER A 1 93 ? 4.222 -11.451 2.718 1.00 89.06 93 SER A C 1
ATOM 763 O O . SER A 1 93 ? 3.818 -10.567 1.959 1.00 89.06 93 SER A O 1
ATOM 765 N N . ILE A 1 94 ? 4.634 -11.183 3.955 1.00 89.88 94 ILE A N 1
ATOM 766 C CA . ILE A 1 94 ? 4.784 -9.817 4.459 1.00 89.88 94 ILE A CA 1
ATOM 767 C C . ILE A 1 94 ? 6.093 -9.268 3.905 1.00 89.88 94 ILE A C 1
ATOM 769 O O . ILE A 1 94 ? 7.164 -9.740 4.277 1.00 89.88 94 ILE A O 1
ATOM 773 N N . ALA A 1 95 ? 5.997 -8.292 3.008 1.00 85.56 95 ALA A N 1
ATOM 774 C CA . ALA A 1 95 ? 7.156 -7.622 2.431 1.00 85.56 95 ALA A CA 1
ATOM 775 C C . ALA A 1 95 ? 7.699 -6.532 3.361 1.00 85.56 95 ALA A C 1
ATOM 777 O O . ALA A 1 95 ? 8.907 -6.327 3.427 1.00 85.56 95 ALA A O 1
ATOM 778 N N . ASP A 1 96 ? 6.801 -5.833 4.055 1.00 87.69 96 ASP A N 1
ATOM 779 C CA . ASP A 1 96 ? 7.132 -4.754 4.980 1.00 87.69 96 ASP A CA 1
ATOM 780 C C . ASP A 1 96 ? 5.994 -4.567 5.994 1.00 87.69 96 ASP A C 1
ATOM 782 O O . ASP A 1 96 ? 4.835 -4.872 5.694 1.00 87.69 96 ASP A O 1
ATOM 786 N N . SER A 1 97 ? 6.298 -4.075 7.195 1.00 92.25 97 SER A N 1
ATOM 787 C CA . SER A 1 97 ? 5.282 -3.775 8.206 1.00 92.25 97 SER A CA 1
ATOM 788 C C . SER A 1 97 ? 5.731 -2.708 9.194 1.00 92.25 97 SER A C 1
ATOM 790 O O . SER A 1 97 ? 6.904 -2.604 9.543 1.00 92.25 97 SER A O 1
ATOM 792 N N . MET A 1 98 ? 4.767 -1.941 9.691 1.00 91.75 98 MET A N 1
ATOM 793 C CA . MET A 1 98 ? 5.011 -0.795 10.551 1.00 91.75 98 MET A CA 1
ATOM 794 C C . MET A 1 98 ? 3.886 -0.614 11.567 1.00 91.75 98 MET A C 1
ATOM 796 O O . MET A 1 98 ? 2.704 -0.762 11.257 1.00 91.75 98 MET A O 1
ATOM 800 N N . ILE A 1 99 ? 4.258 -0.225 12.786 1.00 92.12 99 ILE A N 1
ATOM 801 C CA . ILE A 1 99 ? 3.328 0.338 13.768 1.00 92.12 99 ILE A CA 1
ATOM 802 C C . ILE A 1 99 ? 3.391 1.860 13.627 1.00 92.12 99 ILE A C 1
ATOM 804 O O . ILE A 1 99 ? 4.439 2.445 13.903 1.00 92.12 99 ILE A O 1
ATOM 808 N N . ILE A 1 100 ? 2.295 2.488 13.190 1.00 89.00 100 ILE A N 1
ATOM 809 C CA . ILE A 1 100 ? 2.245 3.949 12.979 1.00 89.00 100 ILE A CA 1
ATOM 810 C C . ILE A 1 100 ? 1.784 4.700 14.237 1.00 89.00 100 ILE A C 1
ATOM 812 O O . ILE A 1 100 ? 2.243 5.801 14.505 1.00 89.00 100 ILE A O 1
ATOM 816 N N . LYS A 1 101 ? 0.913 4.089 15.052 1.00 87.12 101 LYS A N 1
ATOM 817 C CA . LYS A 1 101 ? 0.479 4.591 16.371 1.00 87.12 101 LYS A CA 1
ATOM 818 C C . LYS A 1 101 ? -0.025 3.434 17.242 1.00 87.12 101 LYS A C 1
ATOM 820 O O . LYS A 1 101 ? -0.205 2.329 16.720 1.00 87.12 101 LYS A O 1
ATOM 825 N N . PRO A 1 102 ? -0.260 3.626 18.556 1.00 87.44 102 PRO A N 1
ATOM 826 C CA . PRO A 1 102 ? -0.759 2.555 19.414 1.00 87.44 102 PRO A CA 1
ATOM 827 C C . PRO A 1 102 ? -2.012 1.890 18.831 1.00 87.44 102 PRO A C 1
ATOM 829 O O . PRO A 1 102 ? -2.976 2.564 18.465 1.00 87.44 102 PRO A O 1
ATOM 832 N N . ASN A 1 103 ? -1.991 0.557 18.750 1.00 86.69 103 ASN A N 1
ATOM 833 C CA . ASN A 1 103 ? -3.048 -0.266 18.148 1.00 86.69 103 ASN A CA 1
ATOM 834 C C . ASN A 1 103 ? -3.330 0.021 16.667 1.00 86.69 103 ASN A C 1
ATOM 836 O O . ASN A 1 103 ? -4.442 -0.258 16.218 1.00 86.69 103 ASN A O 1
ATOM 840 N N . TYR A 1 104 ? -2.362 0.575 15.934 1.00 90.75 104 TYR A N 1
ATOM 841 C CA . TYR A 1 104 ? -2.450 0.801 14.497 1.00 90.75 104 TYR A CA 1
ATOM 842 C C . TYR A 1 104 ? -1.234 0.210 13.790 1.00 90.75 104 TYR A C 1
ATOM 844 O O . TYR A 1 104 ? -0.115 0.721 13.912 1.00 90.75 104 TYR A O 1
ATOM 852 N N . ARG A 1 105 ? -1.466 -0.858 13.029 1.00 92.56 105 ARG A N 1
ATOM 853 C CA . ARG A 1 105 ? -0.444 -1.523 12.221 1.00 92.56 105 ARG A CA 1
ATOM 854 C C . ARG A 1 105 ? -0.804 -1.448 10.754 1.00 92.56 105 ARG A C 1
ATOM 856 O O . ARG A 1 105 ? -1.969 -1.576 10.386 1.00 92.56 105 ARG A O 1
ATOM 863 N N . VAL A 1 106 ? 0.216 -1.282 9.933 1.00 91.81 106 VAL A N 1
ATOM 864 C CA . VAL A 1 106 ? 0.121 -1.357 8.481 1.00 91.81 106 VAL A CA 1
ATOM 865 C C . VAL A 1 106 ? 1.144 -2.365 7.981 1.00 91.81 106 VAL A C 1
ATOM 867 O O . VAL A 1 106 ? 2.225 -2.489 8.558 1.00 91.81 106 VAL A O 1
ATOM 870 N N . ALA A 1 107 ? 0.806 -3.115 6.940 1.00 91.75 107 ALA A N 1
ATOM 871 C CA . ALA A 1 107 ? 1.749 -4.013 6.290 1.00 91.75 107 ALA A CA 1
ATOM 872 C C . ALA A 1 107 ? 1.510 -4.093 4.788 1.00 91.75 107 ALA A C 1
ATOM 874 O O . ALA A 1 107 ? 0.379 -3.985 4.312 1.00 91.75 107 ALA A O 1
ATOM 875 N N . VAL A 1 108 ? 2.594 -4.319 4.058 1.00 88.94 108 VAL A N 1
ATOM 876 C CA . VAL A 1 108 ? 2.580 -4.614 2.630 1.00 88.94 108 VAL A CA 1
ATOM 877 C C . VAL A 1 108 ? 2.668 -6.120 2.462 1.00 88.94 108 VAL A C 1
ATOM 879 O O . VAL A 1 108 ? 3.651 -6.743 2.863 1.00 88.94 108 VAL A O 1
ATOM 882 N N . LEU A 1 109 ? 1.647 -6.709 1.850 1.00 88.94 109 LEU A N 1
ATOM 883 C CA . LEU A 1 109 ? 1.660 -8.105 1.438 1.00 88.94 109 LEU A CA 1
ATOM 884 C C . LEU A 1 109 ? 2.063 -8.196 -0.029 1.00 88.94 109 LEU A C 1
ATOM 886 O O . LEU A 1 109 ? 1.446 -7.563 -0.890 1.00 88.94 109 LEU A O 1
ATOM 890 N N . THR A 1 110 ? 3.070 -9.013 -0.318 1.00 84.75 110 THR A N 1
ATOM 891 C CA . THR A 1 110 ? 3.462 -9.352 -1.686 1.00 84.75 110 THR A CA 1
ATOM 892 C C . THR A 1 110 ? 2.966 -10.750 -2.031 1.00 84.75 110 THR A C 1
ATOM 894 O O . THR A 1 110 ? 3.162 -11.666 -1.232 1.00 84.75 110 THR A O 1
ATOM 897 N N . PRO A 1 111 ? 2.299 -10.949 -3.179 1.00 84.56 111 PRO A N 1
ATOM 898 C CA . PRO A 1 111 ? 1.994 -12.291 -3.632 1.00 84.56 111 PRO A CA 1
ATOM 899 C C . PRO A 1 111 ? 3.283 -12.993 -4.053 1.00 84.56 111 PRO A C 1
ATOM 901 O O . PRO A 1 111 ? 4.317 -12.362 -4.297 1.00 84.56 111 PRO A O 1
ATOM 904 N N . TYR A 1 112 ? 3.217 -14.312 -4.125 1.00 79.00 112 TYR A N 1
ATOM 905 C CA . TYR A 1 112 ? 4.319 -15.130 -4.590 1.00 79.00 112 TYR A CA 1
ATOM 906 C C . TYR A 1 112 ? 4.592 -14.904 -6.086 1.00 79.00 112 TYR A C 1
ATOM 908 O O . TYR A 1 112 ? 3.680 -14.854 -6.912 1.00 79.00 112 TYR A O 1
ATOM 916 N N . PHE A 1 113 ? 5.874 -14.758 -6.432 1.00 66.62 113 PHE A N 1
ATOM 917 C CA . PHE A 1 113 ? 6.339 -14.351 -7.760 1.00 66.62 113 PHE A CA 1
ATOM 918 C C . PHE A 1 113 ? 7.511 -15.210 -8.277 1.00 66.62 113 PHE A C 1
ATOM 920 O O . PHE A 1 113 ? 8.361 -14.699 -9.011 1.00 66.62 113 PHE A O 1
ATOM 927 N N . GLU A 1 114 ? 7.632 -16.494 -7.939 1.00 60.50 114 GLU A N 1
ATOM 928 C CA . GLU A 1 114 ? 8.734 -17.283 -8.518 1.00 60.50 114 GLU A CA 1
ATOM 929 C C . GLU A 1 114 ? 8.462 -17.664 -9.971 1.00 60.50 114 GLU A C 1
ATOM 931 O O . GLU A 1 114 ? 7.465 -18.292 -10.307 1.00 60.50 114 GLU A O 1
ATOM 936 N N . ASN A 1 115 ? 9.388 -17.282 -10.854 1.00 53.41 115 ASN A N 1
ATO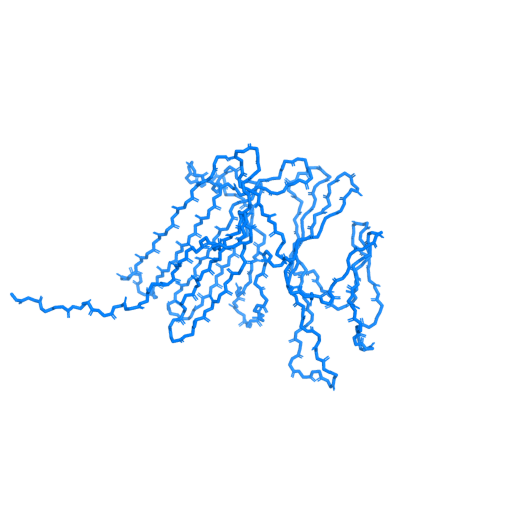M 937 C CA . ASN A 1 115 ? 9.286 -17.519 -12.297 1.00 53.41 115 ASN A CA 1
ATOM 938 C C . ASN A 1 115 ? 9.509 -18.988 -12.702 1.00 53.41 115 ASN A C 1
ATOM 940 O O . ASN A 1 115 ? 9.421 -19.313 -13.879 1.00 53.41 115 ASN A O 1
ATOM 944 N N . THR A 1 116 ? 9.851 -19.844 -11.740 1.00 54.38 116 THR A N 1
ATOM 945 C CA . THR A 1 116 ? 10.207 -21.258 -11.919 1.00 54.38 116 THR A CA 1
ATOM 946 C C . THR A 1 116 ? 9.128 -22.208 -11.402 1.00 54.38 116 THR A C 1
ATOM 948 O O . THR A 1 116 ? 9.353 -23.416 -11.355 1.00 54.38 116 THR A O 1
ATOM 951 N N . ALA A 1 117 ? 7.967 -21.687 -10.991 1.00 60.91 117 ALA A N 1
ATOM 952 C CA . ALA A 1 117 ? 6.872 -22.510 -10.501 1.00 60.91 117 ALA A CA 1
ATOM 953 C C . ALA A 1 117 ? 6.343 -23.437 -11.609 1.00 60.91 117 ALA A C 1
ATOM 955 O O . ALA A 1 117 ? 6.066 -23.004 -12.726 1.00 60.91 117 ALA A O 1
ATOM 956 N N . ALA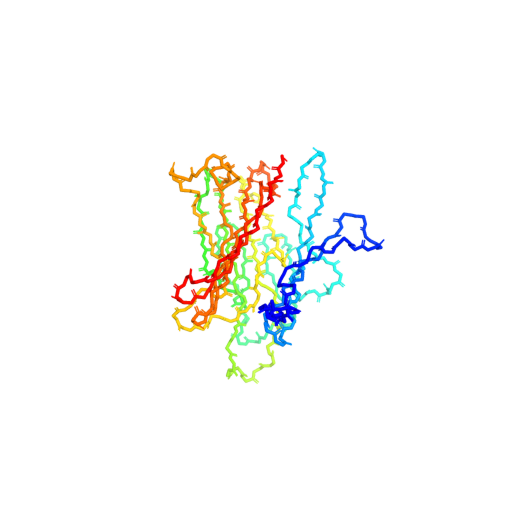 A 1 118 ? 6.188 -24.722 -11.282 1.00 63.94 118 ALA A N 1
ATOM 957 C CA . ALA A 1 118 ? 5.616 -25.724 -12.184 1.00 63.94 118 ALA A CA 1
ATOM 958 C C . ALA A 1 118 ? 4.092 -25.565 -12.369 1.00 63.94 118 ALA A C 1
ATOM 960 O O . ALA A 1 118 ? 3.521 -26.101 -13.316 1.00 63.94 118 ALA A O 1
ATOM 961 N N . GLU A 1 119 ? 3.432 -24.841 -11.460 1.00 67.88 119 GLU A N 1
ATOM 962 C CA . GLU A 1 119 ? 1.999 -24.540 -11.499 1.00 67.88 119 GLU A CA 1
ATOM 963 C C . GLU A 1 119 ? 1.763 -23.126 -12.066 1.00 67.88 119 GLU A C 1
ATOM 965 O O . GLU A 1 119 ? 2.580 -22.229 -11.831 1.00 67.88 119 GLU A O 1
ATOM 970 N N . PRO A 1 120 ? 0.651 -22.887 -12.792 1.00 66.56 120 PRO A N 1
ATOM 971 C CA . PRO A 1 120 ? 0.319 -21.559 -13.290 1.00 66.56 120 PRO A CA 1
ATOM 972 C C . PRO A 1 120 ? 0.142 -20.587 -12.120 1.00 66.56 120 PRO A C 1
ATOM 974 O O . PRO A 1 120 ? -0.688 -20.795 -11.235 1.00 66.56 120 PRO A O 1
ATOM 977 N N . LEU A 1 121 ? 0.933 -19.513 -12.124 1.00 67.75 121 LEU A N 1
ATOM 978 C CA . LEU A 1 121 ? 0.828 -18.470 -11.114 1.00 67.75 121 LEU A CA 1
ATOM 979 C C . LEU A 1 121 ? -0.506 -17.739 -11.244 1.00 67.75 121 LEU A C 1
ATOM 981 O O . LEU A 1 121 ? -0.931 -17.348 -12.334 1.00 67.75 121 LEU A O 1
ATOM 985 N N . ILE A 1 122 ? -1.124 -17.486 -10.098 1.00 76.00 122 ILE A N 1
ATOM 986 C CA . ILE A 1 122 ? -2.300 -16.638 -10.000 1.00 76.00 122 ILE A CA 1
ATOM 987 C C . ILE A 1 122 ? -1.830 -15.196 -9.917 1.00 76.00 122 ILE A C 1
ATOM 989 O O . ILE A 1 122 ? -1.146 -14.791 -8.973 1.00 76.00 122 ILE A O 1
ATOM 993 N N . TYR A 1 123 ? -2.202 -14.404 -10.916 1.00 73.38 123 TYR A N 1
ATOM 994 C CA . TYR A 1 123 ? -1.883 -12.989 -10.897 1.00 73.38 123 TYR A CA 1
ATOM 995 C C . TYR A 1 123 ? -2.730 -12.293 -9.833 1.00 73.38 123 TYR A C 1
ATOM 997 O O . TYR A 1 123 ? -3.945 -12.153 -9.979 1.00 73.38 123 TYR A O 1
ATOM 1005 N N . SER A 1 124 ? -2.079 -11.876 -8.755 1.00 77.81 124 SER A N 1
ATOM 1006 C CA . SER A 1 124 ? -2.682 -11.064 -7.709 1.00 77.81 124 SER A CA 1
ATOM 1007 C C . SER A 1 124 ? -1.815 -9.841 -7.458 1.00 77.81 124 SER A C 1
ATOM 1009 O O . SER A 1 124 ? -0.609 -9.862 -7.708 1.00 77.81 124 SER A O 1
ATOM 1011 N N . ASP A 1 125 ? -2.429 -8.777 -6.962 1.00 77.19 125 ASP A N 1
ATOM 1012 C CA . ASP A 1 125 ? -1.729 -7.535 -6.658 1.00 77.19 125 ASP A CA 1
ATOM 1013 C C . ASP A 1 125 ? -1.160 -7.562 -5.245 1.00 77.19 125 ASP A C 1
ATOM 1015 O O . ASP A 1 125 ? -1.609 -8.325 -4.373 1.00 77.19 125 ASP A O 1
ATOM 1019 N N . ARG A 1 126 ? -0.166 -6.700 -5.020 1.00 82.50 126 ARG A N 1
ATOM 1020 C CA . ARG A 1 126 ? 0.275 -6.382 -3.669 1.00 82.50 126 ARG A CA 1
ATOM 1021 C C . ARG A 1 126 ? -0.843 -5.677 -2.919 1.00 82.50 126 ARG A C 1
ATOM 1023 O O . ARG A 1 126 ? -1.649 -4.945 -3.499 1.00 82.50 126 ARG A O 1
ATOM 1030 N N . LEU A 1 127 ? -0.889 -5.926 -1.620 1.00 86.31 127 LEU A N 1
ATOM 1031 C CA . LEU A 1 127 ? -1.950 -5.434 -0.757 1.00 86.31 127 LEU A CA 1
ATOM 1032 C C . LEU A 1 127 ? -1.351 -4.579 0.343 1.00 86.31 127 LEU A C 1
ATOM 1034 O O . LEU A 1 127 ? -0.362 -4.970 0.959 1.00 86.31 127 LEU A O 1
ATOM 1038 N N . LEU A 1 128 ? -1.995 -3.458 0.633 1.00 88.12 128 LEU A N 1
ATOM 1039 C CA . LEU A 1 128 ? -1.804 -2.751 1.887 1.00 88.12 128 LEU A CA 1
ATOM 1040 C C . LEU A 1 128 ? -2.858 -3.262 2.869 1.00 88.12 128 LEU A C 1
ATOM 1042 O O . LEU A 1 128 ? -4.057 -3.153 2.610 1.00 88.12 128 LEU A O 1
ATOM 1046 N N . VAL A 1 129 ? -2.430 -3.833 3.988 1.00 89.94 129 VAL A N 1
ATOM 1047 C CA . VAL A 1 129 ? -3.330 -4.261 5.063 1.00 89.94 129 VAL A CA 1
ATOM 1048 C C . VAL A 1 129 ? -3.187 -3.350 6.266 1.00 89.94 129 VAL A C 1
ATOM 1050 O O . VAL A 1 129 ? -2.090 -2.896 6.589 1.00 89.94 129 VAL A O 1
ATOM 1053 N N . VAL A 1 130 ? -4.311 -3.081 6.920 1.00 90.19 130 VAL A N 1
ATOM 1054 C CA . VAL A 1 130 ? -4.399 -2.190 8.075 1.00 90.19 130 VAL A CA 1
ATOM 1055 C C . VAL A 1 130 ? -5.107 -2.903 9.213 1.00 90.19 130 VAL A C 1
ATOM 1057 O O . VAL A 1 130 ? -6.212 -3.409 9.027 1.00 90.19 130 VAL A O 1
ATOM 1060 N N . GLU A 1 131 ? -4.503 -2.885 10.397 1.00 91.12 131 GLU A N 1
ATOM 1061 C CA . GLU A 1 131 ? -5.135 -3.247 11.664 1.00 91.12 131 GLU A CA 1
ATOM 1062 C C . GLU A 1 131 ? -5.282 -1.985 12.521 1.00 91.12 131 GLU A C 1
ATOM 1064 O O . GLU A 1 131 ? -4.277 -1.375 12.879 1.00 91.12 131 GLU A O 1
ATOM 1069 N N . TYR A 1 132 ? -6.507 -1.611 12.898 1.00 89.88 132 TYR A N 1
ATOM 1070 C CA . TYR A 1 132 ? -6.755 -0.553 13.882 1.00 89.88 132 TYR A CA 1
ATOM 1071 C C . TYR A 1 132 ? -7.792 -0.991 14.913 1.00 89.88 132 TYR A C 1
ATOM 1073 O O . TYR A 1 132 ? -8.926 -1.314 14.558 1.00 89.88 132 TYR A O 1
ATOM 1081 N N . LYS A 1 133 ? -7.420 -0.999 16.202 1.00 89.00 133 LYS A N 1
ATOM 1082 C CA . LYS A 1 133 ? -8.303 -1.415 17.319 1.00 89.00 133 LYS A CA 1
ATOM 1083 C C . LYS A 1 133 ? -9.039 -2.741 17.032 1.00 89.00 133 LYS A C 1
ATOM 1085 O O . LYS A 1 133 ? -10.260 -2.821 17.160 1.00 89.00 133 LYS A O 1
ATOM 1090 N N . ASN A 1 134 ? -8.294 -3.770 16.619 1.00 85.12 134 ASN A N 1
ATOM 1091 C CA . ASN A 1 134 ? -8.778 -5.116 16.252 1.00 85.12 134 ASN A CA 1
ATOM 1092 C C . ASN A 1 134 ? -9.660 -5.202 14.995 1.00 85.12 134 ASN A C 1
ATOM 1094 O O . ASN A 1 134 ? -10.117 -6.290 14.643 1.00 85.12 134 ASN A O 1
ATOM 1098 N N . ARG A 1 135 ? -9.902 -4.089 14.303 1.00 88.00 135 ARG A N 1
ATOM 1099 C CA . ARG A 1 135 ? -10.578 -4.072 13.005 1.00 88.00 135 ARG A CA 1
ATOM 1100 C C . ARG A 1 135 ? -9.548 -4.073 11.879 1.00 88.00 135 ARG A C 1
ATOM 1102 O O . ARG A 1 135 ? -8.430 -3.595 12.066 1.00 88.00 135 ARG A O 1
ATOM 1109 N N . LYS A 1 136 ? -9.928 -4.639 10.734 1.00 89.56 136 LYS A N 1
ATOM 1110 C CA . LYS A 1 136 ? -9.003 -5.026 9.667 1.00 89.56 136 LYS A CA 1
ATOM 1111 C C . LYS A 1 136 ? -9.516 -4.573 8.311 1.00 89.56 136 LYS A C 1
ATOM 1113 O O . LYS A 1 136 ? -10.683 -4.792 7.989 1.00 89.56 136 LYS A O 1
ATOM 1118 N N . TRP A 1 137 ? -8.629 -3.986 7.517 1.00 87.12 137 TRP A N 1
ATOM 1119 C CA . TRP A 1 137 ? -8.914 -3.547 6.153 1.00 87.12 137 TRP A CA 1
ATOM 1120 C C . TRP A 1 137 ? -7.823 -4.021 5.208 1.00 87.12 137 TRP A C 1
ATOM 1122 O O . TRP A 1 137 ? -6.659 -4.147 5.590 1.00 87.12 137 TRP A O 1
ATOM 1132 N N . VAL A 1 138 ? -8.223 -4.278 3.969 1.00 86.38 138 VAL A N 1
ATOM 1133 C CA . VAL A 1 138 ? -7.342 -4.701 2.886 1.00 86.38 138 VAL A CA 1
ATOM 1134 C C . VAL A 1 138 ? -7.575 -3.757 1.720 1.00 86.38 138 VAL A C 1
ATOM 1136 O O . VAL A 1 138 ? -8.701 -3.623 1.245 1.00 86.38 138 VAL A O 1
ATOM 1139 N N . TYR A 1 139 ? -6.505 -3.121 1.265 1.00 80.94 139 TYR A N 1
ATOM 1140 C CA . TYR A 1 139 ? -6.490 -2.244 0.108 1.00 80.94 139 TYR A CA 1
ATOM 1141 C C . TYR A 1 139 ? -5.651 -2.918 -0.986 1.00 80.94 139 TYR A C 1
ATOM 1143 O O . TYR A 1 139 ? -4.437 -3.071 -0.849 1.00 80.94 139 TYR A O 1
ATOM 1151 N N . ASN A 1 140 ? -6.292 -3.363 -2.066 1.00 74.06 140 ASN A N 1
ATOM 1152 C CA . ASN A 1 140 ? -5.616 -3.838 -3.278 1.00 74.06 140 ASN A CA 1
ATOM 1153 C C . ASN A 1 140 ? -5.335 -2.668 -4.233 1.00 74.06 140 ASN A C 1
ATOM 1155 O O . ASN A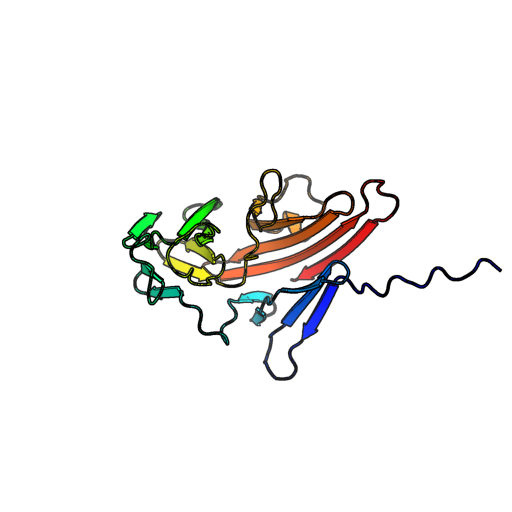 1 140 ? -5.984 -1.629 -4.145 1.00 74.06 140 ASN A O 1
ATOM 1159 N N . ASN A 1 141 ? -4.391 -2.840 -5.162 1.00 62.53 141 ASN A N 1
ATOM 1160 C CA . ASN A 1 141 ? -4.029 -1.839 -6.184 1.00 62.53 141 ASN A CA 1
ATOM 1161 C C . ASN A 1 141 ? -3.463 -0.513 -5.641 1.00 62.53 141 ASN A C 1
ATOM 1163 O O . ASN A 1 141 ? -3.272 0.430 -6.397 1.00 62.53 141 ASN A O 1
ATOM 1167 N N . VAL A 1 142 ? -3.157 -0.441 -4.344 1.00 61.34 142 VAL A N 1
ATOM 1168 C CA . VAL A 1 142 ? -2.424 0.681 -3.733 1.00 61.34 142 VAL A CA 1
ATOM 1169 C C . VAL A 1 142 ? -0.909 0.492 -3.875 1.00 61.34 142 VAL A C 1
ATOM 1171 O O . VAL A 1 142 ? -0.146 1.398 -3.567 1.00 61.34 142 VAL A O 1
ATOM 1174 N N . ILE A 1 143 ? -0.467 -0.692 -4.313 1.00 66.50 143 ILE A N 1
ATOM 1175 C CA . ILE A 1 143 ? 0.940 -1.087 -4.327 1.00 66.50 143 ILE A CA 1
ATOM 1176 C C . ILE A 1 143 ? 1.291 -1.780 -5.656 1.00 66.50 143 ILE A C 1
ATOM 1178 O O . ILE A 1 143 ? 0.582 -2.688 -6.096 1.00 66.50 143 ILE A O 1
ATOM 1182 N N . SER A 1 144 ? 2.399 -1.374 -6.279 1.00 61.59 144 SER A N 1
ATOM 1183 C CA . SER A 1 144 ? 3.016 -1.955 -7.473 1.00 61.59 144 SER A CA 1
ATOM 1184 C C . SER A 1 144 ? 3.210 -3.465 -7.344 1.00 61.59 144 SER A C 1
ATOM 1186 O O . SER A 1 144 ? 3.771 -3.977 -6.378 1.00 61.59 144 SER A O 1
ATOM 1188 N N . ASN A 1 145 ? 2.820 -4.196 -8.383 1.00 59.72 145 ASN A N 1
ATOM 1189 C CA . ASN A 1 145 ? 2.997 -5.644 -8.495 1.00 59.72 145 ASN A CA 1
ATOM 1190 C C . ASN A 1 145 ? 4.293 -6.047 -9.225 1.00 59.72 145 ASN A C 1
ATOM 1192 O O . ASN A 1 145 ? 4.443 -7.198 -9.635 1.00 59.72 145 ASN A O 1
ATOM 1196 N N . GLN A 1 146 ? 5.247 -5.123 -9.382 1.00 59.06 146 GLN A N 1
ATOM 1197 C CA . GLN A 1 146 ? 6.550 -5.445 -9.964 1.00 59.06 146 GLN A CA 1
ATOM 1198 C C . GLN A 1 146 ? 7.363 -6.376 -9.048 1.00 59.06 146 GLN A C 1
ATOM 1200 O O . GLN A 1 146 ? 7.345 -6.268 -7.814 1.00 59.06 146 GLN A O 1
ATOM 1205 N N . LYS A 1 147 ? 8.081 -7.320 -9.672 1.00 53.72 147 LYS A N 1
ATOM 1206 C CA . LYS A 1 147 ? 8.972 -8.251 -8.969 1.00 53.72 147 LYS A CA 1
ATOM 1207 C C . LYS A 1 147 ? 10.158 -7.502 -8.371 1.00 53.72 147 LYS A C 1
ATOM 1209 O O . LYS A 1 147 ? 10.696 -6.596 -8.999 1.00 53.72 147 LYS A O 1
ATOM 1214 N N . TYR A 1 148 ? 10.592 -7.937 -7.190 1.00 49.44 148 TYR A N 1
ATOM 1215 C CA . TYR A 1 148 ? 11.874 -7.537 -6.621 1.00 49.44 148 TYR A CA 1
ATOM 1216 C C . TYR A 1 148 ? 13.004 -8.018 -7.536 1.00 49.44 148 TYR A C 1
ATOM 1218 O O . TYR A 1 148 ? 13.188 -9.220 -7.725 1.00 49.44 148 TYR A O 1
ATOM 1226 N N . LEU A 1 149 ? 13.739 -7.079 -8.122 1.00 49.31 149 LEU A N 1
ATOM 1227 C CA . LEU A 1 149 ? 15.008 -7.358 -8.780 1.00 49.31 149 LEU A CA 1
ATOM 1228 C C . LEU A 1 149 ? 16.091 -7.125 -7.723 1.00 49.31 149 LEU A C 1
ATOM 1230 O O . LEU A 1 149 ? 16.126 -6.066 -7.103 1.00 49.31 149 LEU A O 1
ATOM 1234 N N . ALA A 1 150 ? 16.918 -8.133 -7.447 1.00 41.62 150 ALA A N 1
ATOM 1235 C CA . ALA A 1 150 ? 17.868 -8.112 -6.334 1.00 41.62 150 ALA A CA 1
ATOM 1236 C C . ALA A 1 150 ? 18.782 -6.872 -6.369 1.00 41.62 150 ALA A C 1
ATOM 1238 O O . ALA A 1 150 ? 19.433 -6.616 -7.381 1.00 41.62 150 ALA A O 1
ATOM 1239 N N . GLY A 1 151 ? 18.811 -6.109 -5.266 1.00 45.47 151 GLY A N 1
ATOM 1240 C CA . GLY A 1 151 ? 19.538 -4.832 -5.144 1.00 45.47 151 GLY A CA 1
ATOM 1241 C C . GLY A 1 151 ? 18.699 -3.568 -5.394 1.00 45.47 151 GLY A C 1
ATOM 1242 O O . GLY A 1 151 ? 19.238 -2.465 -5.354 1.00 45.47 151 GLY A O 1
ATOM 1243 N N . TRP A 1 152 ? 17.393 -3.715 -5.630 1.00 55.34 152 TRP A N 1
ATOM 1244 C CA . TRP A 1 152 ? 16.475 -2.636 -6.004 1.00 55.34 152 TRP A CA 1
ATOM 1245 C C . TRP A 1 152 ? 15.189 -2.703 -5.182 1.00 55.34 152 TRP A C 1
ATOM 1247 O O . TRP A 1 152 ? 14.726 -3.800 -4.892 1.00 55.34 152 TRP A O 1
ATOM 1257 N N . THR A 1 153 ? 14.539 -1.577 -4.880 1.00 52.53 153 THR A N 1
ATOM 1258 C CA . THR A 1 153 ? 13.190 -1.543 -4.273 1.00 52.53 153 THR A CA 1
ATOM 1259 C C . THR A 1 153 ? 12.118 -1.159 -5.305 1.00 52.53 153 THR A C 1
ATOM 1261 O O . THR A 1 153 ? 11.516 -0.093 -5.190 1.00 52.53 153 THR A O 1
ATOM 1264 N N . PRO A 1 154 ? 11.814 -2.010 -6.316 1.00 54.84 154 PRO A N 1
ATOM 1265 C CA . PRO A 1 154 ? 10.817 -1.725 -7.356 1.00 54.84 154 PRO A CA 1
ATOM 1266 C C . PRO A 1 154 ? 9.382 -1.897 -6.830 1.00 54.84 154 PRO A C 1
ATOM 1268 O O . PRO A 1 154 ? 8.483 -2.361 -7.535 1.00 54.84 154 PRO A O 1
ATOM 1271 N N . TYR A 1 155 ? 9.167 -1.592 -5.559 1.00 64.38 155 TYR A N 1
ATOM 1272 C CA . TYR A 1 155 ? 7.894 -1.693 -4.885 1.00 64.38 155 TYR A CA 1
ATOM 1273 C C . TYR A 1 155 ? 7.823 -0.688 -3.751 1.00 64.38 155 TYR A C 1
ATOM 1275 O O . TYR A 1 155 ? 8.849 -0.301 -3.197 1.00 64.38 155 TYR A O 1
ATOM 1283 N N . GLU A 1 156 ? 6.603 -0.295 -3.412 1.00 71.62 156 GLU A N 1
ATOM 1284 C CA . GLU A 1 156 ? 6.348 0.658 -2.353 1.00 71.62 156 GLU A CA 1
ATOM 1285 C C . GLU A 1 156 ? 6.758 0.056 -1.010 1.00 71.62 156 GLU A C 1
ATOM 1287 O O . GLU A 1 156 ? 6.240 -0.986 -0.595 1.00 71.62 156 GLU A O 1
ATOM 1292 N N . THR A 1 157 ? 7.696 0.713 -0.338 1.00 79.00 157 THR A N 1
ATOM 1293 C CA . THR A 1 157 ? 8.073 0.427 1.045 1.00 79.00 157 THR A CA 1
ATOM 1294 C C . THR A 1 157 ? 7.331 1.359 1.991 1.00 79.00 157 THR A C 1
ATOM 1296 O O . THR A 1 157 ? 6.930 2.468 1.614 1.00 79.00 157 THR A O 1
ATOM 1299 N N . LEU A 1 158 ? 7.137 0.898 3.226 1.00 87.81 158 LEU A N 1
ATOM 1300 C CA . LEU A 1 158 ? 6.574 1.708 4.296 1.00 87.81 158 LEU A CA 1
ATOM 1301 C C . LEU A 1 158 ? 7.698 2.538 4.905 1.00 87.81 158 LEU A C 1
ATOM 1303 O O . LEU A 1 158 ? 8.599 2.017 5.560 1.00 87.81 158 LEU A O 1
ATOM 1307 N N . VAL A 1 159 ? 7.634 3.849 4.713 1.00 86.94 159 VAL A N 1
ATOM 1308 C CA . VAL A 1 159 ? 8.634 4.778 5.249 1.00 86.94 159 VAL A CA 1
ATOM 1309 C C . VAL A 1 159 ? 7.967 5.663 6.293 1.00 86.94 159 VAL A C 1
ATOM 1311 O O . VAL A 1 159 ? 6.845 6.130 6.096 1.00 86.94 159 VAL A O 1
ATOM 1314 N N . LYS A 1 160 ? 8.635 5.884 7.429 1.00 85.31 160 LYS A N 1
ATOM 1315 C CA . LYS A 1 160 ? 8.171 6.890 8.387 1.00 85.31 160 LYS A CA 1
ATOM 1316 C C . LYS A 1 160 ? 8.431 8.285 7.809 1.00 85.31 160 LYS A C 1
ATOM 1318 O O . LYS A 1 160 ? 9.463 8.459 7.163 1.00 85.31 160 LYS A O 1
ATOM 1323 N N . PRO A 1 161 ? 7.551 9.267 8.049 1.00 80.38 161 PRO A N 1
ATOM 1324 C CA . PRO A 1 161 ? 7.881 10.676 7.862 1.00 80.38 161 PRO A CA 1
ATOM 1325 C C . PRO A 1 161 ? 9.190 11.022 8.576 1.00 80.38 161 PRO A C 1
ATOM 1327 O O . PRO A 1 161 ? 9.533 10.404 9.587 1.00 80.38 161 PRO A O 1
ATOM 1330 N N . TRP A 1 162 ? 9.941 11.963 8.021 1.00 74.75 162 TRP A N 1
ATOM 1331 C CA . TRP A 1 162 ? 11.280 12.303 8.484 1.00 74.75 162 TRP A CA 1
ATOM 1332 C C . TRP A 1 162 ? 11.124 13.543 9.367 1.00 74.75 162 TRP A C 1
ATOM 1334 O O . TRP A 1 162 ? 10.378 14.440 8.984 1.00 74.75 162 TRP A O 1
ATOM 1344 N N . GLU A 1 163 ? 11.794 13.605 10.521 1.00 60.72 163 GLU A N 1
ATOM 1345 C CA . GLU A 1 163 ? 11.639 14.735 11.460 1.00 60.72 163 GLU A CA 1
ATOM 1346 C C . GLU A 1 163 ? 12.100 16.078 10.862 1.00 60.72 163 GLU A C 1
ATOM 1348 O O . GLU A 1 163 ? 11.574 17.117 11.238 1.00 60.72 163 GLU A O 1
ATOM 1353 N N . ASP A 1 164 ? 13.013 16.045 9.883 1.00 62.25 164 ASP A N 1
ATOM 1354 C CA . ASP A 1 164 ? 13.541 17.224 9.177 1.00 62.25 164 ASP A CA 1
ATOM 1355 C C . ASP A 1 164 ? 12.962 17.392 7.757 1.00 62.25 164 ASP A C 1
ATOM 1357 O O . ASP A 1 164 ? 13.580 18.024 6.891 1.00 62.25 164 ASP A O 1
ATOM 1361 N N . ALA A 1 165 ? 11.818 16.766 7.456 1.00 62.44 165 ALA A N 1
ATOM 1362 C CA . ALA A 1 165 ? 11.145 17.021 6.187 1.00 62.44 165 ALA A CA 1
ATOM 1363 C C . ALA A 1 165 ? 10.761 18.516 6.096 1.00 62.44 165 ALA A C 1
ATOM 1365 O O . ALA A 1 165 ? 10.455 19.129 7.119 1.00 62.44 165 ALA A O 1
ATOM 1366 N N . PRO A 1 166 ? 10.783 19.134 4.899 1.00 62.62 166 PRO A N 1
ATOM 1367 C CA . PRO A 1 166 ? 10.147 20.438 4.707 1.00 62.62 166 PRO A CA 1
ATOM 1368 C C . PRO A 1 166 ? 8.699 20.392 5.229 1.00 62.62 166 PRO A C 1
ATOM 1370 O O . PRO A 1 166 ? 8.099 19.321 5.170 1.00 62.62 166 PRO A O 1
ATOM 1373 N N . ASP A 1 167 ? 8.136 21.524 5.681 1.00 63.06 167 ASP A N 1
ATOM 1374 C CA . ASP A 1 167 ? 6.711 21.646 6.075 1.00 63.06 167 ASP A CA 1
ATOM 1375 C C . ASP A 1 167 ? 5.800 21.465 4.845 1.00 63.06 167 ASP A C 1
ATOM 1377 O O . ASP A 1 167 ? 5.243 22.404 4.273 1.00 63.06 167 ASP A O 1
ATOM 1381 N N . ASP A 1 168 ? 5.736 20.224 4.383 1.00 77.25 168 ASP A N 1
ATOM 1382 C CA . ASP A 1 168 ? 5.009 19.742 3.228 1.00 77.25 168 ASP A CA 1
ATOM 1383 C C . ASP A 1 168 ? 4.152 18.531 3.636 1.00 77.25 168 ASP A C 1
ATOM 1385 O O . ASP A 1 168 ? 3.955 18.191 4.811 1.00 77.25 168 ASP A O 1
ATOM 1389 N N . PHE A 1 169 ? 3.536 17.877 2.658 1.00 80.00 169 PHE A N 1
ATOM 1390 C CA . PHE A 1 169 ? 2.674 16.734 2.942 1.00 80.00 169 PHE A CA 1
ATOM 1391 C C . PHE A 1 169 ? 3.411 15.526 3.558 1.00 80.00 169 PHE A C 1
ATOM 1393 O O . PHE A 1 169 ? 2.755 14.674 4.171 1.00 80.00 169 PHE A O 1
ATOM 1400 N N . LEU A 1 170 ? 4.736 15.418 3.400 1.00 81.31 170 LEU A N 1
ATOM 1401 C CA . LEU A 1 170 ? 5.533 14.300 3.904 1.00 81.31 170 LEU A CA 1
ATOM 1402 C C . LEU A 1 170 ? 5.565 14.312 5.429 1.00 81.31 170 LEU A C 1
ATOM 1404 O O . LEU A 1 170 ? 5.265 13.278 6.022 1.00 81.31 170 LEU A O 1
ATOM 1408 N N . GLU A 1 171 ? 5.838 15.464 6.050 1.00 82.00 171 GLU A N 1
ATOM 1409 C CA . GLU A 1 171 ? 5.849 15.626 7.515 1.00 82.00 171 GLU A CA 1
ATOM 1410 C C . GLU A 1 171 ? 4.466 15.334 8.123 1.00 82.00 171 GLU A C 1
ATOM 1412 O O . GLU A 1 171 ? 4.335 14.661 9.143 1.00 82.00 171 GLU A O 1
ATOM 1417 N N . ARG A 1 172 ? 3.400 15.782 7.448 1.00 85.06 172 ARG A N 1
ATOM 1418 C CA . ARG A 1 172 ? 2.010 15.683 7.936 1.00 85.06 172 ARG A CA 1
ATOM 1419 C C . ARG A 1 172 ? 1.382 14.292 7.796 1.00 85.06 172 ARG A C 1
ATOM 1421 O O . ARG A 1 172 ? 0.239 14.091 8.239 1.00 85.06 172 ARG A O 1
ATOM 1428 N N . SER A 1 173 ? 2.084 13.366 7.146 1.00 89.19 173 SER A N 1
ATOM 1429 C CA . SER A 1 173 ? 1.664 11.976 6.950 1.00 89.19 173 SER A CA 1
ATOM 1430 C C . SER A 1 173 ? 1.892 11.147 8.215 1.00 89.19 173 SER A C 1
ATOM 1432 O O . SER A 1 173 ? 2.761 11.460 9.011 1.00 89.19 173 SER A O 1
ATOM 1434 N N . ASP A 1 174 ? 1.147 10.058 8.403 1.00 90.38 174 ASP A N 1
ATOM 1435 C CA . ASP A 1 174 ? 1.465 9.060 9.440 1.00 90.38 174 ASP A CA 1
ATOM 1436 C C . ASP A 1 174 ? 2.481 8.024 8.917 1.00 90.38 174 ASP A C 1
ATOM 1438 O O . ASP A 1 174 ? 3.273 7.466 9.676 1.00 90.38 174 ASP A O 1
ATOM 1442 N N . PHE A 1 175 ? 2.447 7.746 7.611 1.00 90.88 175 PHE A N 1
ATOM 1443 C CA . PHE A 1 175 ? 3.424 6.926 6.898 1.00 90.88 175 PHE A CA 1
ATOM 1444 C C . PHE A 1 175 ? 3.447 7.294 5.416 1.00 90.88 175 PHE A C 1
ATOM 1446 O O . PHE A 1 175 ? 2.528 7.926 4.892 1.00 90.88 175 PHE A O 1
ATOM 1453 N N . LEU A 1 176 ? 4.505 6.875 4.736 1.00 88.06 176 LEU A N 1
ATOM 1454 C CA . LEU A 1 176 ? 4.703 7.081 3.313 1.00 88.06 176 LEU A CA 1
ATOM 1455 C C . LEU A 1 176 ? 4.731 5.728 2.600 1.00 88.06 176 LEU A C 1
ATOM 1457 O O . LEU A 1 176 ? 5.298 4.762 3.116 1.00 88.06 176 LEU A O 1
ATOM 1461 N N . LEU A 1 177 ? 4.159 5.679 1.400 1.00 85.25 177 LEU A N 1
ATOM 1462 C CA . LEU A 1 177 ? 4.381 4.598 0.440 1.00 85.25 177 LEU A CA 1
ATOM 1463 C C . LEU A 1 177 ? 5.376 5.106 -0.596 1.00 85.25 177 LEU A C 1
ATOM 1465 O O . LEU A 1 177 ? 5.029 5.980 -1.392 1.00 85.25 177 LEU A O 1
ATOM 1469 N N . SER A 1 178 ? 6.610 4.605 -0.558 1.00 81.06 178 SER A N 1
ATOM 1470 C CA . SER A 1 178 ? 7.694 5.112 -1.406 1.00 81.06 178 SER A CA 1
ATOM 1471 C C . SER A 1 178 ? 8.222 4.051 -2.357 1.00 81.06 178 SER A C 1
ATOM 1473 O O . SER A 1 178 ? 8.559 2.947 -1.941 1.00 81.06 178 SER A O 1
ATOM 1475 N N . TYR A 1 179 ? 8.321 4.402 -3.632 1.00 78.25 179 TYR A N 1
ATOM 1476 C CA . TYR A 1 179 ? 8.835 3.557 -4.701 1.00 78.25 179 TYR A CA 1
ATOM 1477 C C . TYR A 1 179 ? 10.079 4.180 -5.323 1.00 78.25 179 TYR A C 1
ATOM 1479 O O . TYR A 1 179 ? 10.141 5.396 -5.513 1.00 78.25 179 TYR A O 1
ATOM 1487 N N . SER A 1 180 ? 11.031 3.332 -5.720 1.00 75.50 180 SER A N 1
ATOM 1488 C CA . SER A 1 180 ? 12.201 3.734 -6.499 1.00 75.50 180 SER A CA 1
ATOM 1489 C C . SER A 1 180 ? 12.557 2.693 -7.561 1.00 75.50 180 SER A C 1
ATOM 1491 O O . SER A 1 180 ? 12.593 1.493 -7.288 1.00 75.50 180 SER A O 1
ATOM 1493 N N . ALA A 1 181 ? 12.876 3.140 -8.776 1.00 71.62 181 ALA A N 1
ATOM 1494 C CA . ALA A 1 181 ? 13.379 2.275 -9.843 1.00 71.62 181 ALA A CA 1
ATOM 1495 C C . ALA A 1 181 ? 14.345 2.995 -10.800 1.00 71.62 181 ALA A C 1
ATOM 1497 O O . ALA A 1 181 ? 14.527 4.207 -10.727 1.00 71.62 181 ALA A O 1
ATOM 1498 N N . GLY A 1 182 ? 14.948 2.223 -11.713 1.00 65.25 182 GLY A N 1
ATOM 1499 C CA . GLY A 1 182 ? 15.827 2.679 -12.806 1.00 65.25 182 GLY A CA 1
ATOM 1500 C C . GLY A 1 182 ? 17.352 2.598 -12.541 1.00 65.25 182 GLY A C 1
ATOM 1501 O O . GLY A 1 182 ? 17.810 2.799 -11.417 1.00 65.25 182 GLY A O 1
ATOM 1502 N N . MET A 1 183 ? 18.148 2.184 -13.538 1.00 61.75 183 MET A N 1
ATOM 1503 C CA . MET A 1 183 ? 19.625 2.140 -13.477 1.00 61.75 183 MET A CA 1
ATOM 1504 C C . MET A 1 183 ? 20.154 3.304 -14.303 1.00 61.75 183 MET A C 1
ATOM 1506 O O . MET A 1 183 ? 19.820 3.424 -15.478 1.00 61.75 183 MET A O 1
ATOM 1510 N N . GLY A 1 184 ? 20.978 4.159 -13.706 1.00 73.69 184 GLY A N 1
ATOM 1511 C CA . GLY A 1 184 ? 21.356 5.419 -14.337 1.00 73.69 184 GLY A CA 1
ATOM 1512 C C . GLY A 1 184 ? 20.250 6.455 -14.151 1.00 73.69 184 GLY A C 1
ATOM 1513 O O . GLY A 1 184 ? 20.290 7.224 -13.196 1.00 73.69 184 GLY A O 1
ATOM 1514 N N . TYR A 1 185 ? 19.237 6.407 -15.018 1.00 71.62 185 TYR A N 1
ATOM 1515 C CA . TYR A 1 185 ? 18.011 7.185 -14.854 1.00 71.62 185 TYR A CA 1
ATOM 1516 C C . TYR A 1 185 ? 17.174 6.609 -13.716 1.00 71.62 185 TYR A C 1
ATOM 1518 O O . TYR A 1 185 ? 16.898 5.411 -13.707 1.00 71.62 185 TYR A O 1
ATOM 1526 N N . LYS A 1 186 ? 16.799 7.439 -12.752 1.00 74.50 186 LYS A N 1
ATOM 1527 C CA . LYS A 1 186 ? 16.057 7.068 -11.553 1.00 74.50 186 LYS A CA 1
ATOM 1528 C C . LYS A 1 186 ? 14.681 7.701 -11.579 1.00 74.50 186 LYS A C 1
ATOM 1530 O O . LYS A 1 186 ? 14.547 8.858 -11.959 1.00 74.50 186 LYS A O 1
ATOM 1535 N N . ILE A 1 187 ? 13.684 6.949 -11.131 1.00 72.12 187 ILE A N 1
ATOM 1536 C CA . ILE A 1 187 ? 12.316 7.420 -10.925 1.00 72.12 187 ILE A CA 1
ATOM 1537 C C . ILE A 1 187 ? 11.901 7.070 -9.502 1.00 72.12 187 ILE A C 1
ATOM 1539 O O . ILE A 1 187 ? 12.121 5.948 -9.040 1.00 72.12 187 ILE A O 1
ATOM 1543 N N . TYR A 1 188 ? 11.264 8.025 -8.840 1.00 76.12 188 TYR A N 1
ATOM 1544 C CA . TYR A 1 188 ? 10.710 7.914 -7.505 1.00 76.12 188 TYR A CA 1
ATOM 1545 C C . TYR A 1 188 ? 9.270 8.396 -7.513 1.00 76.12 188 TYR A C 1
ATOM 1547 O O . TYR A 1 188 ? 8.937 9.383 -8.168 1.00 76.12 188 TYR A O 1
ATOM 1555 N N . TYR A 1 189 ? 8.427 7.752 -6.718 1.00 76.94 189 TYR A N 1
ATOM 1556 C CA . TYR A 1 189 ? 7.246 8.429 -6.205 1.00 76.94 189 TYR A CA 1
ATOM 1557 C C . TYR A 1 189 ? 7.030 8.091 -4.744 1.00 76.94 189 TYR A C 1
ATOM 1559 O O . TYR A 1 189 ? 7.428 7.033 -4.257 1.00 76.94 189 TYR A O 1
ATOM 1567 N N . THR A 1 190 ? 6.366 9.009 -4.066 1.00 82.25 190 THR A N 1
ATOM 1568 C CA . THR A 1 190 ? 6.007 8.907 -2.667 1.00 82.25 190 THR A CA 1
ATOM 1569 C C . THR A 1 190 ? 4.570 9.360 -2.517 1.00 82.25 190 THR A C 1
ATOM 1571 O O . THR A 1 190 ? 4.224 10.471 -2.919 1.00 82.25 190 THR A O 1
ATOM 1574 N N . LEU A 1 191 ? 3.739 8.505 -1.933 1.00 83.38 191 LEU A N 1
ATOM 1575 C CA . LEU A 1 191 ? 2.400 8.863 -1.482 1.00 83.38 191 LEU A CA 1
ATOM 1576 C C . LEU A 1 191 ? 2.457 9.106 0.020 1.00 83.38 191 LEU A C 1
ATOM 1578 O O . LEU A 1 191 ? 2.900 8.233 0.769 1.00 83.38 191 LEU A O 1
ATOM 1582 N N . GLY A 1 192 ? 2.012 10.279 0.451 1.00 86.94 192 GLY A N 1
ATOM 1583 C CA . GLY A 1 192 ? 1.858 10.580 1.865 1.00 86.94 192 GLY A CA 1
ATOM 1584 C C . GLY A 1 192 ? 0.494 10.122 2.341 1.00 86.94 192 GLY A C 1
ATOM 1585 O O . GLY A 1 192 ? -0.517 10.436 1.708 1.00 86.94 192 GLY A O 1
ATOM 1586 N N . VAL A 1 193 ? 0.461 9.342 3.419 1.00 87.19 193 VAL A N 1
ATOM 1587 C CA . VAL A 1 193 ? -0.768 8.733 3.922 1.00 87.19 193 VAL A CA 1
ATOM 1588 C C . VAL A 1 193 ? -0.993 9.119 5.372 1.00 87.19 193 VAL A C 1
ATOM 1590 O O . VAL A 1 193 ? -0.155 8.881 6.240 1.00 87.19 193 VAL A O 1
ATOM 1593 N N . LYS A 1 194 ? -2.172 9.670 5.648 1.00 88.31 194 LYS A N 1
ATOM 1594 C CA . LYS A 1 194 ? -2.660 9.962 6.992 1.00 88.31 194 LYS A CA 1
ATOM 1595 C C . LYS A 1 194 ? -3.778 9.006 7.357 1.00 88.31 194 LYS A C 1
ATOM 1597 O O . LYS A 1 194 ? -4.746 8.827 6.617 1.00 88.31 194 LYS A O 1
ATOM 1602 N N . ALA A 1 195 ? -3.646 8.395 8.519 1.00 87.19 195 ALA A N 1
ATOM 1603 C CA . ALA A 1 195 ? -4.613 7.472 9.061 1.00 87.19 195 ALA A CA 1
ATOM 1604 C C . ALA A 1 195 ? -5.552 8.205 10.022 1.00 87.19 195 ALA A C 1
ATOM 1606 O O . ALA A 1 195 ? -5.169 8.575 11.135 1.00 87.19 195 ALA A O 1
ATOM 1607 N N . ILE A 1 196 ? -6.819 8.352 9.649 1.00 83.75 196 ILE A N 1
ATOM 1608 C CA . ILE A 1 196 ? -7.845 8.915 10.533 1.00 83.75 196 ILE A CA 1
ATOM 1609 C C . ILE A 1 196 ? -8.829 7.795 10.840 1.00 83.75 196 ILE A C 1
ATOM 1611 O O . ILE A 1 196 ? -9.478 7.261 9.946 1.00 83.75 196 ILE A O 1
ATOM 1615 N N . GLU A 1 197 ? -8.882 7.404 12.114 1.00 80.31 197 GLU A N 1
ATOM 1616 C CA . GLU A 1 197 ? -9.627 6.232 12.578 1.00 80.31 197 GLU A CA 1
ATOM 1617 C C . GLU A 1 197 ? -9.282 4.972 11.776 1.00 80.31 197 GLU A C 1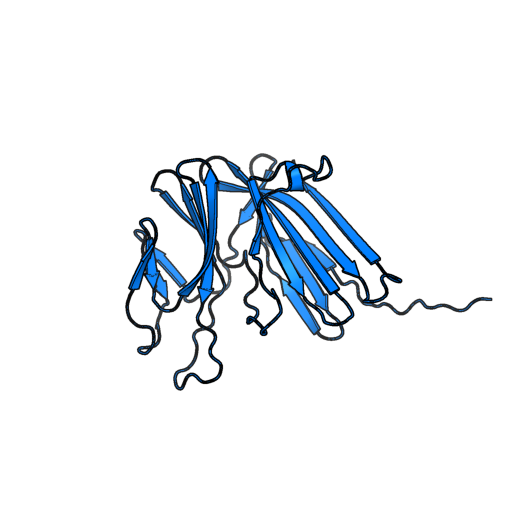
ATOM 1619 O O . GLU A 1 197 ? -8.180 4.456 11.909 1.00 80.31 197 GLU A O 1
ATOM 1624 N N . ASN A 1 198 ? -10.201 4.459 10.964 1.00 73.31 198 ASN A N 1
ATOM 1625 C CA . ASN A 1 198 ? -10.004 3.257 10.166 1.00 73.31 198 ASN A CA 1
ATOM 1626 C C . ASN A 1 198 ? -9.746 3.500 8.679 1.00 73.31 198 ASN A C 1
ATOM 1628 O O . ASN A 1 198 ? -9.747 2.556 7.885 1.00 73.31 198 ASN A O 1
ATOM 1632 N N . GLU A 1 199 ? -9.577 4.753 8.294 1.00 78.56 199 GLU A N 1
ATOM 1633 C CA . GLU A 1 199 ? -9.492 5.143 6.900 1.00 78.56 199 GLU A CA 1
ATOM 1634 C C . GLU A 1 199 ? -8.141 5.778 6.598 1.00 78.56 199 GLU A C 1
ATOM 1636 O O . GLU A 1 199 ? -7.501 6.394 7.457 1.00 78.56 199 GLU A O 1
ATOM 1641 N N . LEU A 1 200 ? -7.713 5.593 5.352 1.00 84.12 200 LEU A N 1
ATOM 1642 C CA . LEU A 1 200 ? -6.465 6.118 4.827 1.00 84.12 200 LEU A CA 1
ATOM 1643 C C . LEU A 1 200 ? -6.751 7.266 3.861 1.00 84.12 200 LEU A C 1
ATOM 1645 O O . LEU A 1 200 ? -7.499 7.119 2.888 1.00 84.12 200 LEU A O 1
ATOM 1649 N N . TYR A 1 201 ? -6.118 8.398 4.131 1.00 81.62 201 TYR A N 1
ATOM 1650 C CA . TYR A 1 201 ? -6.245 9.632 3.370 1.00 81.62 201 TYR A CA 1
ATOM 1651 C C . TYR A 1 201 ? -4.898 9.999 2.770 1.00 81.62 201 TYR A C 1
ATOM 1653 O O . TYR A 1 201 ? -3.875 9.843 3.434 1.00 81.62 201 TYR A O 1
ATOM 1661 N N . LEU A 1 202 ? -4.891 10.500 1.537 1.00 81.69 202 LEU A N 1
ATOM 1662 C CA . LEU A 1 202 ? -3.688 11.103 0.983 1.00 81.69 202 LEU A CA 1
ATOM 1663 C C . LEU A 1 202 ? -3.509 12.503 1.540 1.00 81.69 202 LEU A C 1
ATOM 1665 O O . LEU A 1 202 ? -4.437 13.304 1.502 1.00 81.69 202 LEU A O 1
ATOM 1669 N N . THR A 1 203 ? -2.296 12.791 1.981 1.00 84.69 203 THR A N 1
ATOM 1670 C CA . THR A 1 203 ? -1.823 14.153 2.260 1.00 84.69 203 THR A CA 1
ATOM 1671 C C . THR A 1 203 ? -1.167 14.763 1.024 1.00 84.69 203 THR A C 1
ATOM 1673 O O . THR A 1 203 ? -1.149 15.975 0.860 1.00 84.69 203 THR A O 1
ATOM 1676 N N . GLY A 1 204 ? -0.646 13.933 0.119 1.00 79.56 204 GLY A N 1
ATOM 1677 C CA . GLY A 1 204 ? -0.043 14.385 -1.126 1.00 79.56 204 GLY A CA 1
ATOM 1678 C C . GLY A 1 204 ? 0.604 13.254 -1.909 1.00 79.56 204 GLY A C 1
ATOM 1679 O O . GLY A 1 204 ? 0.680 12.107 -1.452 1.00 79.56 204 GLY A O 1
ATOM 1680 N N . TYR A 1 205 ? 1.075 13.590 -3.104 1.00 80.62 205 TYR A N 1
ATOM 1681 C CA . TYR A 1 205 ? 2.044 12.781 -3.824 1.00 80.62 205 TYR A CA 1
ATOM 1682 C C . TYR A 1 205 ? 3.229 13.631 -4.254 1.00 80.62 205 TYR A C 1
ATOM 1684 O O . TYR A 1 205 ? 3.108 14.805 -4.607 1.00 80.62 205 TYR A O 1
ATOM 1692 N N . LYS A 1 206 ? 4.382 12.979 -4.279 1.00 79.81 206 LYS A N 1
ATOM 1693 C CA . LYS A 1 206 ? 5.613 13.494 -4.849 1.00 79.81 206 LYS A CA 1
ATOM 1694 C C . LYS A 1 206 ? 6.106 12.495 -5.868 1.00 79.81 206 LYS A C 1
ATOM 1696 O O . LYS A 1 206 ? 6.105 11.297 -5.610 1.00 79.81 206 LYS A O 1
ATOM 1701 N N . TRP A 1 207 ? 6.552 12.989 -7.004 1.00 77.38 207 TRP A N 1
ATOM 1702 C CA . TRP A 1 207 ? 7.228 12.202 -8.014 1.00 77.38 207 TRP A CA 1
ATOM 1703 C C . TRP A 1 207 ? 8.508 12.919 -8.421 1.00 77.38 207 TRP A C 1
ATOM 1705 O O . TRP A 1 207 ? 8.536 14.147 -8.529 1.00 77.38 207 TRP A O 1
ATOM 1715 N N . GLU A 1 208 ? 9.574 12.155 -8.610 1.00 77.75 208 GLU A N 1
ATOM 1716 C CA . GLU A 1 208 ? 10.875 12.660 -9.023 1.00 77.75 208 GLU A CA 1
ATOM 1717 C C . GLU A 1 208 ? 11.474 11.743 -10.075 1.00 77.75 208 GLU A C 1
ATOM 1719 O O . GLU A 1 208 ? 11.419 10.525 -9.947 1.00 77.75 208 GLU A O 1
ATOM 1724 N N . GLU A 1 209 ? 12.120 12.324 -11.073 1.00 78.31 209 GLU A N 1
ATOM 1725 C CA . GLU A 1 209 ? 13.000 11.588 -11.968 1.00 78.31 209 GLU A CA 1
ATOM 1726 C C . GLU A 1 209 ? 14.297 12.363 -12.175 1.00 78.31 209 GLU A C 1
ATOM 1728 O O . GLU A 1 209 ? 14.309 13.600 -12.180 1.00 78.31 209 GLU A O 1
ATOM 1733 N N . HIS A 1 210 ? 15.401 11.640 -12.305 1.00 76.56 210 HIS A N 1
ATOM 1734 C CA . HIS A 1 210 ? 16.698 12.241 -12.573 1.00 76.56 210 HIS A CA 1
ATOM 1735 C C . HIS A 1 210 ? 17.630 11.269 -13.290 1.00 76.56 210 HIS A C 1
ATOM 1737 O O . HIS A 1 210 ? 17.495 10.056 -13.161 1.00 76.56 210 HIS A O 1
ATOM 1743 N N . ASP A 1 211 ? 18.607 11.782 -14.027 1.00 80.69 211 ASP A N 1
ATOM 1744 C CA . ASP A 1 211 ? 19.688 10.961 -14.570 1.00 80.69 211 ASP A CA 1
ATOM 1745 C C . ASP A 1 211 ? 20.770 10.685 -13.507 1.00 80.69 211 ASP A C 1
ATOM 1747 O O . ASP A 1 211 ? 20.790 11.283 -12.428 1.00 80.69 211 ASP A O 1
ATOM 1751 N N . SER A 1 212 ? 21.705 9.778 -13.797 1.00 75.12 212 SER A N 1
ATOM 1752 C CA . SER A 1 212 ? 22.786 9.446 -12.856 1.00 75.12 212 SER A CA 1
ATOM 1753 C C . SER A 1 212 ? 23.764 10.591 -12.626 1.00 75.12 212 SER A C 1
ATOM 1755 O O . SER A 1 212 ? 24.428 10.609 -11.593 1.00 75.12 212 SER A O 1
ATOM 1757 N N . GLY A 1 213 ? 23.878 11.511 -13.588 1.00 79.44 213 GLY A N 1
ATOM 1758 C CA . GLY A 1 213 ? 24.720 12.699 -13.477 1.00 79.44 213 GLY A CA 1
ATOM 1759 C C . GLY A 1 213 ? 24.046 13.866 -12.756 1.00 79.44 213 GLY A C 1
ATOM 1760 O O . GLY A 1 213 ? 24.719 14.860 -12.501 1.00 79.44 213 GLY A O 1
ATOM 1761 N N . LEU A 1 214 ? 22.746 13.758 -12.436 1.00 77.31 214 LEU A N 1
ATOM 1762 C CA . LEU A 1 214 ? 21.904 14.843 -11.913 1.00 77.31 214 LEU A CA 1
ATOM 1763 C C . LEU A 1 214 ? 21.882 16.100 -12.804 1.00 77.31 214 LEU A C 1
ATOM 1765 O O . LEU A 1 214 ? 21.532 17.186 -12.341 1.00 77.31 214 LEU A O 1
ATOM 1769 N N . LEU A 1 215 ? 22.242 15.962 -14.081 1.00 81.69 215 LEU A N 1
ATOM 1770 C CA . LEU A 1 215 ? 22.156 17.031 -15.076 1.00 81.69 215 LEU A CA 1
ATOM 1771 C C . LEU A 1 215 ? 20.701 17.300 -15.463 1.00 81.69 215 LEU A C 1
ATOM 1773 O O . LEU A 1 215 ? 20.344 18.419 -15.832 1.00 81.69 215 LEU A O 1
ATOM 1777 N N . PHE A 1 216 ? 19.858 16.276 -15.349 1.00 77.00 216 PHE A N 1
ATOM 1778 C CA . PHE A 1 216 ? 18.420 16.370 -15.475 1.00 77.00 216 PHE A CA 1
ATOM 1779 C C . PHE A 1 216 ? 17.769 15.962 -14.159 1.00 77.00 216 PHE A C 1
ATOM 1781 O O . PHE A 1 216 ? 18.003 14.871 -13.642 1.00 77.00 216 PHE A O 1
ATOM 1788 N N . ARG A 1 217 ? 16.895 16.828 -13.647 1.00 81.25 217 ARG A N 1
ATOM 1789 C CA . ARG A 1 217 ? 16.000 16.520 -12.536 1.00 81.25 217 ARG A CA 1
ATOM 1790 C C . ARG A 1 217 ? 14.644 17.141 -12.807 1.00 81.25 217 ARG A C 1
ATOM 1792 O O . ARG A 1 217 ? 14.550 18.330 -13.111 1.00 81.25 217 ARG A O 1
ATOM 1799 N N . LYS A 1 218 ? 13.597 16.350 -12.626 1.00 78.38 218 LYS A N 1
ATOM 1800 C CA . LYS A 1 218 ? 12.214 16.812 -12.654 1.00 78.38 218 LYS A CA 1
ATOM 1801 C C . LYS A 1 218 ? 11.518 16.343 -11.390 1.00 78.38 218 LYS A C 1
ATOM 1803 O O . LYS A 1 218 ? 11.724 15.221 -10.937 1.00 78.38 218 LYS A O 1
ATOM 1808 N N . GLN A 1 219 ? 10.709 17.222 -10.818 1.00 81.00 219 GLN A N 1
ATOM 1809 C CA . GLN A 1 219 ? 9.927 16.945 -9.625 1.00 81.00 219 GLN A CA 1
ATOM 1810 C C . GLN A 1 219 ? 8.509 17.472 -9.832 1.00 81.00 219 GLN A C 1
ATOM 1812 O O . GLN A 1 219 ? 8.317 18.567 -10.359 1.00 81.00 219 GLN A O 1
ATOM 1817 N N . ILE A 1 220 ? 7.527 16.677 -9.419 1.00 75.31 220 ILE A N 1
ATOM 1818 C CA . ILE A 1 220 ? 6.117 17.055 -9.366 1.00 75.31 220 ILE A CA 1
ATOM 1819 C C . ILE A 1 220 ? 5.645 16.782 -7.944 1.00 75.31 220 ILE A C 1
ATOM 1821 O O . ILE A 1 220 ? 5.819 15.674 -7.438 1.00 75.31 220 ILE A O 1
ATOM 1825 N N . ILE A 1 221 ? 5.063 17.792 -7.307 1.00 79.06 221 ILE A N 1
ATOM 1826 C CA . ILE A 1 221 ? 4.458 17.682 -5.982 1.00 79.06 221 ILE A CA 1
ATOM 1827 C C . ILE A 1 221 ? 3.023 18.172 -6.091 1.00 79.06 2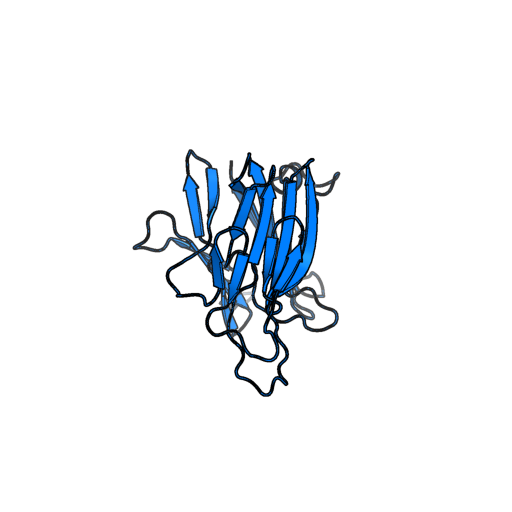21 ILE A C 1
ATOM 1829 O O . ILE A 1 221 ? 2.757 19.214 -6.691 1.00 79.06 221 ILE A O 1
ATOM 1833 N N . GLN A 1 222 ? 2.107 17.414 -5.505 1.00 75.62 222 GLN A N 1
ATOM 1834 C CA . GLN A 1 222 ? 0.733 17.838 -5.312 1.00 75.62 222 GLN A CA 1
ATOM 1835 C C . GLN A 1 222 ? 0.300 17.469 -3.904 1.00 75.62 222 GLN A C 1
ATOM 1837 O O . GLN A 1 222 ? 0.408 16.316 -3.489 1.00 75.62 222 GLN A O 1
ATOM 1842 N N . GLU A 1 223 ? -0.230 18.454 -3.199 1.00 81.56 223 GLU A N 1
ATOM 1843 C CA . GLU A 1 223 ? -0.709 18.307 -1.834 1.00 81.56 223 GLU A CA 1
ATOM 1844 C C . GLU A 1 223 ? -2.235 18.251 -1.804 1.00 81.56 223 GLU A C 1
ATOM 1846 O O . GLU A 1 223 ? -2.921 18.745 -2.709 1.00 81.56 223 GLU A O 1
ATOM 1851 N N . TYR A 1 224 ? -2.757 17.613 -0.765 1.00 75.75 224 TYR A N 1
ATOM 1852 C CA . TYR A 1 224 ? -4.177 17.480 -0.492 1.00 75.75 224 TYR A CA 1
ATOM 1853 C C . TYR A 1 224 ? -4.454 17.902 0.955 1.00 75.75 224 TYR A C 1
ATOM 1855 O O . TYR A 1 224 ? -3.705 17.534 1.861 1.00 75.75 224 TYR A O 1
ATOM 1863 N N . ASP A 1 225 ? -5.546 18.643 1.147 1.00 63.75 225 ASP A N 1
ATOM 1864 C CA . ASP A 1 225 ? -6.049 19.066 2.462 1.00 63.75 225 ASP A CA 1
ATOM 1865 C C . ASP A 1 225 ? -6.710 17.918 3.259 1.00 63.75 225 ASP A C 1
ATOM 1867 O O . ASP A 1 225 ? -7.416 17.072 2.648 1.00 63.75 225 ASP A O 1
#